Protein AF-A0A661AT02-F1 (afdb_monomer_lite)

pLDDT: mean 70.24, std 22.15, range [17.55, 97.19]

Radius of gyration: 17.93 Å; chains: 1; bounding box: 52×30×52 Å

Structure (mmCIF, N/CA/C/O backbone):
data_AF-A0A661AT02-F1
#
_entry.id   AF-A0A661AT02-F1
#
loop_
_atom_site.group_PDB
_atom_site.id
_atom_site.type_symbol
_atom_site.label_atom_id
_atom_site.label_alt_id
_atom_site.label_comp_id
_atom_site.label_asym_id
_atom_site.label_entity_id
_atom_site.label_seq_id
_atom_site.pdbx_PDB_ins_code
_atom_site.Cartn_x
_atom_site.Cartn_y
_atom_site.Cartn_z
_atom_site.occupancy
_atom_site.B_iso_or_equiv
_atom_site.auth_seq_id
_atom_site.auth_comp_id
_atom_site.auth_asym_id
_atom_site.auth_atom_id
_atom_site.pdbx_PDB_model_num
ATOM 1 N N . MET A 1 1 ? -32.309 -5.690 -1.807 1.00 21.38 1 MET A N 1
ATOM 2 C CA . MET A 1 1 ? -32.141 -5.003 -0.510 1.00 21.38 1 MET A CA 1
ATOM 3 C C . MET A 1 1 ? -30.746 -4.394 -0.491 1.00 21.38 1 MET A C 1
ATOM 5 O O . MET A 1 1 ? -29.784 -5.104 -0.239 1.00 21.38 1 MET A O 1
ATOM 9 N N . ILE A 1 2 ? -30.620 -3.130 -0.896 1.00 19.56 2 ILE A N 1
ATOM 10 C CA . ILE A 1 2 ? -29.338 -2.414 -0.902 1.00 19.56 2 ILE A CA 1
ATOM 11 C C . ILE A 1 2 ? -29.305 -1.610 0.386 1.00 19.56 2 ILE A C 1
ATOM 13 O O . ILE A 1 2 ? -30.092 -0.689 0.576 1.00 19.56 2 ILE A O 1
ATOM 17 N N . VAL A 1 3 ? -28.441 -2.024 1.298 1.00 19.09 3 VAL A N 1
ATOM 18 C CA . VAL A 1 3 ? -28.245 -1.340 2.565 1.00 19.09 3 VAL A CA 1
ATOM 19 C C . VAL A 1 3 ? -27.077 -0.377 2.370 1.00 19.09 3 VAL A C 1
ATOM 21 O O . VAL A 1 3 ? -25.917 -0.772 2.447 1.00 19.09 3 VAL A O 1
ATOM 24 N N . VAL A 1 4 ? -27.395 0.881 2.057 1.00 17.55 4 VAL A N 1
ATOM 25 C CA . VAL A 1 4 ? -26.448 2.000 2.114 1.00 17.55 4 VAL A CA 1
ATOM 26 C C . VAL A 1 4 ? -26.435 2.502 3.553 1.00 17.55 4 VAL A C 1
ATOM 28 O O . VAL A 1 4 ? -27.444 3.013 4.030 1.00 17.55 4 VAL A O 1
ATOM 31 N N . TRP A 1 5 ? -25.306 2.372 4.248 1.00 23.00 5 TRP A N 1
ATOM 32 C CA . TRP A 1 5 ? -25.050 3.152 5.459 1.00 23.00 5 TRP A CA 1
ATOM 33 C C . TRP A 1 5 ? -24.025 4.223 5.114 1.00 23.00 5 TRP A C 1
ATOM 35 O O . TRP A 1 5 ? -22.843 3.940 4.935 1.00 23.00 5 TRP A O 1
ATOM 45 N N . LEU A 1 6 ? -24.514 5.452 4.980 1.00 19.39 6 LEU A N 1
ATOM 46 C CA . LEU A 1 6 ? -23.703 6.652 4.889 1.00 19.39 6 LEU A CA 1
ATOM 47 C C . LEU A 1 6 ? -23.499 7.150 6.326 1.00 19.39 6 LEU A C 1
ATOM 49 O O . LEU A 1 6 ? -24.392 7.772 6.894 1.00 19.39 6 LEU A O 1
ATOM 53 N N . LEU A 1 7 ? -22.356 6.834 6.936 1.00 26.41 7 LEU A N 1
ATOM 54 C CA . LEU A 1 7 ? -21.936 7.482 8.176 1.00 26.41 7 LEU A CA 1
ATOM 55 C C . LEU A 1 7 ? -20.906 8.555 7.814 1.00 26.41 7 LEU A C 1
ATOM 57 O O . LEU A 1 7 ? -19.729 8.265 7.585 1.00 26.41 7 LEU A O 1
ATOM 61 N N . ILE A 1 8 ? -21.391 9.791 7.697 1.00 23.17 8 ILE A N 1
ATOM 62 C CA . ILE A 1 8 ? -20.557 10.989 7.626 1.00 23.17 8 ILE A CA 1
ATOM 63 C C . ILE A 1 8 ? -20.388 11.480 9.060 1.00 23.17 8 ILE A C 1
ATOM 65 O O . ILE A 1 8 ? -21.247 12.177 9.592 1.00 23.17 8 ILE A O 1
ATOM 69 N N . THR A 1 9 ? -19.275 11.119 9.688 1.00 25.72 9 THR A N 1
ATOM 70 C CA . THR A 1 9 ? -18.776 11.820 10.872 1.00 25.72 9 THR A CA 1
ATOM 71 C C . THR A 1 9 ? -17.545 12.597 10.445 1.00 25.72 9 THR A C 1
ATOM 73 O O . THR A 1 9 ? -16.453 12.053 10.319 1.00 25.72 9 THR A O 1
ATOM 76 N N . SER A 1 10 ? -17.749 13.878 10.165 1.00 26.95 10 SER A N 1
ATOM 77 C CA . SER A 1 10 ? -16.673 14.851 10.035 1.00 26.95 10 SER A CA 1
ATOM 78 C C . SER A 1 10 ? -16.387 15.413 11.428 1.00 26.95 10 SER A C 1
ATOM 80 O O . SER A 1 10 ? -16.982 16.410 11.831 1.00 26.95 10 SER A O 1
ATOM 82 N N . SER A 1 11 ? -15.473 14.789 12.164 1.00 32.38 11 SER A N 1
ATOM 83 C CA . SER A 1 11 ? -14.581 15.543 13.043 1.00 32.38 11 SER A CA 1
ATOM 84 C C . SER A 1 11 ? -13.174 15.243 12.553 1.00 32.38 11 SER A C 1
ATOM 86 O O . SER A 1 11 ? -12.843 14.089 12.289 1.00 32.38 11 SER A O 1
ATOM 88 N N . MET A 1 12 ? -12.356 16.268 12.337 1.00 39.56 12 MET A N 1
ATOM 89 C CA . MET A 1 12 ? -11.053 16.103 11.692 1.00 39.56 12 MET A CA 1
ATOM 90 C C . MET A 1 12 ? -10.037 15.300 12.534 1.00 39.56 12 MET A C 1
ATOM 92 O O . MET A 1 12 ? -8.891 15.188 12.109 1.00 39.56 12 MET A O 1
ATOM 96 N N . ASP A 1 13 ? -10.439 14.739 13.681 1.00 45.81 13 ASP A N 1
ATOM 97 C CA . ASP A 1 13 ? -9.559 14.238 14.746 1.00 45.81 13 ASP A CA 1
ATOM 98 C C . ASP A 1 13 ? -9.874 12.781 15.165 1.00 45.81 13 ASP A C 1
ATOM 100 O O . ASP A 1 13 ? -9.543 12.350 16.274 1.00 45.81 13 ASP A O 1
ATOM 104 N N . THR A 1 14 ? -10.540 12.005 14.298 1.00 48.50 14 THR A N 1
ATOM 105 C CA . THR A 1 14 ? -10.861 10.587 14.548 1.00 48.50 14 THR A CA 1
ATOM 106 C C . THR A 1 14 ? -10.410 9.676 13.407 1.00 48.50 14 THR A C 1
ATOM 108 O O . THR A 1 14 ? -10.879 9.792 12.277 1.00 48.50 14 THR A O 1
ATOM 111 N N . LEU A 1 15 ? -9.549 8.701 13.723 1.00 46.44 15 LEU A N 1
ATOM 112 C CA . LEU A 1 15 ? -9.209 7.616 12.801 1.00 46.44 15 LEU A CA 1
ATOM 113 C C . LEU A 1 15 ? -10.374 6.640 12.718 1.00 46.44 15 LEU A C 1
ATOM 115 O O . LEU A 1 15 ? -10.768 6.109 13.750 1.00 46.44 15 LEU A O 1
ATOM 119 N N . ASN A 1 16 ? -10.832 6.320 11.508 1.00 53.28 16 ASN A N 1
ATOM 120 C CA . ASN A 1 16 ? -11.871 5.316 11.287 1.00 53.28 16 ASN A CA 1
ATOM 121 C C . ASN A 1 16 ? -11.280 4.053 10.646 1.00 53.28 16 ASN A C 1
ATOM 123 O O . ASN A 1 16 ? -10.729 4.111 9.543 1.00 53.28 16 ASN A O 1
ATOM 127 N N . ILE A 1 17 ? -11.434 2.906 11.312 1.00 55.81 17 ILE A N 1
ATOM 128 C CA . ILE A 1 17 ? -11.087 1.588 10.768 1.00 55.81 17 ILE A CA 1
ATOM 129 C C . ILE A 1 17 ? -12.372 0.816 10.510 1.00 55.81 17 ILE A C 1
ATOM 131 O O . ILE A 1 17 ? -13.070 0.460 11.456 1.00 55.81 17 ILE A O 1
ATOM 135 N N . THR A 1 18 ? -12.664 0.522 9.245 1.00 52.78 18 THR A N 1
ATOM 136 C CA . THR A 1 18 ? -13.757 -0.376 8.868 1.00 52.78 18 THR A CA 1
ATOM 137 C C . THR A 1 18 ? -13.200 -1.747 8.528 1.00 52.78 18 THR A C 1
ATOM 139 O O . THR A 1 18 ? -12.391 -1.881 7.612 1.00 52.78 18 THR A O 1
ATOM 142 N N . VAL A 1 19 ? -13.635 -2.773 9.250 1.00 50.88 19 VAL A N 1
ATOM 143 C CA . VAL A 1 19 ? -13.287 -4.171 8.975 1.00 50.88 19 VAL A CA 1
ATOM 144 C C . VAL A 1 19 ? -14.566 -4.898 8.605 1.00 50.88 19 VAL A C 1
ATOM 146 O O . VAL A 1 19 ? -15.482 -4.931 9.418 1.00 50.88 19 VAL A O 1
ATOM 149 N N . CYS A 1 20 ? -14.615 -5.495 7.416 1.00 44.09 20 CYS A N 1
ATOM 150 C CA . CYS A 1 20 ? -15.710 -6.358 6.978 1.00 44.09 20 CYS A CA 1
ATOM 151 C C . CYS A 1 20 ? -15.196 -7.797 6.871 1.00 44.09 20 CYS A C 1
ATOM 153 O O . CYS A 1 20 ? -14.582 -8.137 5.869 1.00 44.09 20 CYS A O 1
ATOM 155 N N . GLY A 1 21 ? -15.377 -8.643 7.887 1.00 44.78 21 GLY A N 1
ATOM 156 C CA . GLY A 1 21 ? -14.960 -10.057 7.840 1.00 44.78 21 GLY A CA 1
ATOM 157 C C . GLY A 1 21 ? -14.281 -10.531 9.121 1.00 44.78 21 GLY A C 1
ATOM 158 O O . GLY A 1 21 ? -14.688 -10.106 10.196 1.00 44.78 21 GLY A O 1
ATOM 159 N N . PHE A 1 22 ? -13.302 -11.442 9.023 1.00 38.31 22 PHE A N 1
ATOM 160 C CA . PHE A 1 22 ? -12.574 -11.984 10.179 1.00 38.31 22 PHE A CA 1
ATOM 161 C C . PHE A 1 22 ? -11.154 -11.431 10.272 1.00 38.31 22 PHE A C 1
ATOM 163 O O . PHE A 1 22 ? -10.325 -11.667 9.385 1.00 38.31 22 PHE A O 1
ATOM 170 N N . ALA A 1 23 ? -10.870 -10.738 11.373 1.00 46.47 23 ALA A N 1
ATOM 171 C CA . ALA A 1 23 ? -9.575 -10.125 11.618 1.00 46.47 23 ALA A CA 1
ATOM 172 C C . ALA A 1 23 ? -9.285 -10.067 13.125 1.00 46.47 23 ALA A C 1
ATOM 174 O O . ALA A 1 23 ? -10.129 -9.626 13.902 1.00 46.47 23 ALA A O 1
ATOM 175 N N . ARG A 1 24 ? -8.090 -10.489 13.552 1.00 45.34 24 ARG A N 1
ATOM 176 C CA . ARG A 1 24 ? -7.564 -10.098 14.868 1.00 45.34 24 ARG A CA 1
ATOM 177 C C . ARG A 1 24 ? -7.058 -8.679 14.709 1.00 45.34 24 ARG A C 1
ATOM 179 O O . ARG A 1 24 ? -6.115 -8.514 13.963 1.00 45.34 24 ARG A O 1
ATOM 186 N N . LEU A 1 25 ? -7.690 -7.692 15.326 1.00 51.66 25 LEU A N 1
ATOM 187 C CA . LEU A 1 25 ? -7.221 -6.312 15.296 1.00 51.66 25 LEU A CA 1
ATOM 188 C C . LEU A 1 25 ? -6.384 -6.072 16.551 1.00 51.66 25 LEU A C 1
ATOM 190 O O . LEU A 1 25 ? -6.794 -6.478 17.635 1.00 51.66 25 LEU A O 1
ATOM 194 N N . GLU A 1 26 ? -5.223 -5.449 16.386 1.00 47.25 26 GLU A N 1
ATOM 195 C CA . GLU A 1 26 ? -4.370 -4.985 17.480 1.00 47.25 26 GLU A CA 1
ATOM 196 C C . GLU A 1 26 ? -4.112 -3.502 17.272 1.00 47.25 26 GLU A C 1
ATOM 198 O O . GLU A 1 26 ? -3.281 -3.155 16.441 1.00 47.25 26 GLU A O 1
ATOM 203 N N . ILE A 1 27 ? -4.848 -2.650 17.984 1.00 52.38 27 ILE A N 1
ATOM 204 C CA . ILE A 1 27 ? -4.659 -1.193 17.968 1.00 52.38 27 ILE A CA 1
ATOM 205 C C . ILE A 1 27 ? -3.842 -0.820 19.192 1.00 52.38 27 ILE A C 1
ATOM 207 O O . ILE A 1 27 ? -4.200 -1.238 20.289 1.00 52.38 27 ILE A O 1
ATOM 211 N N . VAL A 1 28 ? -2.802 -0.007 19.009 1.00 45.22 28 VAL A N 1
ATOM 212 C CA . VAL A 1 28 ? -2.005 0.562 20.102 1.00 45.22 28 VAL A CA 1
ATOM 213 C C . VAL A 1 28 ? -2.223 2.079 20.134 1.00 45.22 28 VAL A C 1
ATOM 215 O O . VAL A 1 28 ? -1.797 2.771 19.214 1.00 45.22 28 VAL A O 1
ATOM 218 N N . GLY A 1 29 ? -2.914 2.586 21.160 1.00 46.47 29 GLY A N 1
ATOM 219 C CA . GLY A 1 29 ? -3.142 4.022 21.418 1.00 46.47 29 GLY A CA 1
ATOM 220 C C . GLY A 1 29 ? -2.512 4.490 22.736 1.00 46.47 29 GLY A C 1
ATOM 221 O O . GLY A 1 29 ? -1.938 3.664 23.430 1.00 46.47 29 GLY A O 1
ATOM 222 N N . ARG A 1 30 ? -2.625 5.774 23.116 1.00 40.50 30 ARG A N 1
ATOM 223 C CA . ARG A 1 30 ? -2.264 6.275 24.466 1.00 40.50 30 ARG A CA 1
ATOM 224 C C . ARG A 1 30 ? -3.449 6.181 25.442 1.00 40.50 30 ARG A C 1
ATOM 226 O O . ARG A 1 30 ? -4.604 6.186 25.015 1.00 40.50 30 ARG A O 1
ATOM 233 N N . LYS A 1 31 ? -3.174 6.093 26.749 1.00 37.41 31 LYS A N 1
ATOM 234 C CA . LYS A 1 31 ? -4.197 6.108 27.817 1.00 37.41 31 LYS A CA 1
ATOM 235 C C . LYS A 1 31 ? -4.972 7.437 27.815 1.00 37.41 31 LYS A C 1
ATOM 237 O O . LYS A 1 31 ? -4.358 8.494 27.757 1.00 37.41 31 LYS A O 1
ATOM 242 N N . GLY A 1 32 ? -6.306 7.370 27.883 1.00 36.72 32 GLY A N 1
ATOM 243 C CA . GLY A 1 32 ? -7.215 8.534 27.831 1.00 36.72 32 GLY A CA 1
ATOM 244 C C . GLY A 1 32 ? -8.061 8.629 26.555 1.00 36.72 32 GLY A C 1
ATOM 245 O O . GLY A 1 32 ? -9.072 9.323 26.540 1.00 36.72 32 GLY A O 1
ATOM 246 N N . ASN A 1 33 ? -7.710 7.869 25.517 1.00 46.28 33 ASN A N 1
ATOM 247 C CA . ASN A 1 33 ? -8.473 7.809 24.275 1.00 46.28 33 ASN A CA 1
ATOM 248 C C . ASN A 1 33 ? -9.662 6.842 24.407 1.00 46.28 33 ASN A C 1
ATOM 250 O O . ASN A 1 33 ? -9.467 5.633 24.538 1.00 46.28 33 ASN A O 1
ATOM 254 N N . GLU A 1 34 ? -10.898 7.347 24.346 1.00 50.00 34 GLU A N 1
ATOM 255 C CA . GLU A 1 34 ? -12.080 6.492 24.192 1.00 50.00 34 GLU A CA 1
ATOM 256 C C . GLU A 1 34 ? -12.077 5.866 22.795 1.00 50.00 34 GLU A C 1
ATOM 258 O O . GLU A 1 34 ? -12.297 6.548 21.795 1.00 50.00 34 GLU A O 1
ATOM 263 N N . VAL A 1 35 ? -11.846 4.555 22.717 1.00 51.81 35 VAL A N 1
ATOM 264 C CA . VAL A 1 35 ? -12.065 3.809 21.476 1.00 51.81 35 VAL A CA 1
ATOM 265 C C . VAL A 1 35 ? -13.526 3.402 21.399 1.00 51.81 35 VAL A C 1
ATOM 267 O O . VAL A 1 35 ? -14.005 2.614 22.214 1.00 51.81 35 VAL A O 1
ATOM 270 N N . LYS A 1 36 ? -14.235 3.937 20.404 1.00 55.50 36 LYS A N 1
ATOM 271 C CA . LYS A 1 36 ? -15.636 3.592 20.149 1.00 55.50 36 LYS A CA 1
ATOM 272 C C . LYS A 1 36 ? -15.705 2.498 19.091 1.00 55.50 36 LYS A C 1
ATOM 274 O O . LYS A 1 36 ? -15.158 2.647 18.001 1.00 55.50 36 LYS A O 1
ATOM 279 N N . VAL A 1 37 ? -16.370 1.395 19.436 1.00 54.47 37 VAL A N 1
ATOM 280 C CA . VAL A 1 37 ? -16.694 0.295 18.519 1.00 54.47 37 VAL A CA 1
ATOM 281 C C . VAL A 1 37 ? -18.198 0.326 18.293 1.00 54.47 37 VAL A C 1
ATOM 283 O O . VAL A 1 37 ? -18.970 -0.020 19.182 1.00 54.47 37 VAL A O 1
ATOM 286 N N . GLU A 1 38 ? -18.627 0.785 17.122 1.00 53.56 38 GLU A N 1
ATOM 287 C CA . GLU A 1 38 ? -20.043 1.111 16.907 1.00 53.56 38 GLU A CA 1
ATOM 288 C C . GLU A 1 38 ? -20.911 -0.110 16.574 1.00 53.56 38 GLU A C 1
ATOM 290 O O . GLU A 1 38 ? -22.112 -0.100 16.850 1.00 53.56 38 GLU A O 1
ATOM 295 N N . ARG A 1 39 ? -20.341 -1.173 15.981 1.00 49.59 39 ARG A N 1
ATOM 296 C CA . ARG A 1 39 ? -21.092 -2.382 15.595 1.00 49.59 39 ARG A CA 1
ATOM 297 C C . ARG A 1 39 ? -20.261 -3.664 15.638 1.00 49.59 39 ARG A C 1
ATOM 299 O O . ARG A 1 39 ? -19.112 -3.694 15.219 1.00 49.59 39 ARG A O 1
ATOM 306 N N . GLY A 1 40 ? -20.925 -4.725 16.110 1.00 51.31 40 GLY A N 1
ATOM 307 C CA . GLY A 1 40 ? -20.603 -6.135 15.904 1.00 51.31 40 GLY A CA 1
ATOM 308 C C . GLY A 1 40 ? -19.161 -6.561 16.157 1.00 51.31 40 GLY A C 1
ATOM 309 O O . GLY A 1 40 ? -18.448 -6.754 15.183 1.00 51.31 40 GLY A O 1
ATOM 310 N N . THR A 1 41 ? -18.763 -6.825 17.413 1.00 51.34 41 THR A N 1
ATOM 311 C CA . THR A 1 41 ? -18.015 -8.046 17.803 1.00 51.34 41 THR A CA 1
ATOM 312 C C . THR A 1 41 ? -17.758 -8.208 19.304 1.00 51.34 41 THR A C 1
ATOM 314 O O . THR A 1 41 ? -17.845 -7.249 20.061 1.00 51.34 41 THR A O 1
ATOM 317 N N . ASN A 1 42 ? -17.379 -9.432 19.705 1.00 49.06 42 ASN A N 1
ATOM 318 C CA . ASN A 1 42 ? -16.744 -9.750 20.986 1.00 49.06 42 ASN A CA 1
ATOM 319 C C . ASN A 1 42 ? -15.286 -9.256 20.977 1.00 49.06 42 ASN A C 1
ATOM 321 O O . ASN A 1 42 ? -14.422 -9.892 20.370 1.00 49.06 42 ASN A O 1
ATOM 325 N N . TYR A 1 43 ? -15.003 -8.146 21.651 1.00 52.50 43 TYR A N 1
ATOM 326 C CA . TYR A 1 43 ? -13.642 -7.649 21.856 1.00 52.50 43 TYR A CA 1
ATOM 327 C C . TYR A 1 43 ? -13.213 -7.844 23.313 1.00 52.50 43 TYR A C 1
ATOM 329 O O . TYR A 1 43 ? -14.023 -7.725 24.229 1.00 52.50 43 TYR A O 1
ATOM 337 N N . SER A 1 44 ? -11.925 -8.113 23.533 1.00 44.88 44 SER A N 1
ATOM 338 C CA . SER A 1 44 ? -11.289 -7.909 24.834 1.00 44.88 44 SER A CA 1
ATOM 339 C C . SER A 1 44 ? -10.456 -6.639 24.749 1.00 44.88 44 SER A C 1
ATOM 341 O O . SER A 1 44 ? -9.484 -6.565 24.001 1.00 44.88 44 SER A O 1
ATOM 343 N N . MET A 1 45 ? -10.861 -5.607 25.478 1.00 48.66 45 MET A N 1
ATOM 344 C CA . MET A 1 45 ? -10.051 -4.404 25.621 1.00 48.66 45 MET A CA 1
ATOM 345 C C . MET A 1 45 ? -9.115 -4.610 26.807 1.00 48.66 45 MET A C 1
ATOM 347 O O . MET A 1 45 ? -9.575 -4.892 27.912 1.00 48.66 45 MET A O 1
ATOM 351 N N . THR A 1 46 ? -7.811 -4.469 26.590 1.00 42.38 46 THR A N 1
ATOM 352 C CA . THR A 1 46 ? -6.831 -4.493 27.677 1.00 42.38 46 THR A CA 1
ATOM 353 C C . THR A 1 46 ? -6.127 -3.148 27.701 1.00 42.38 46 THR A C 1
ATOM 355 O O . THR A 1 46 ? -5.583 -2.688 26.700 1.00 42.38 46 THR A O 1
ATOM 358 N N . GLN A 1 47 ? -6.184 -2.480 28.846 1.00 41.44 47 GLN A N 1
ATOM 359 C CA . GLN A 1 47 ? -5.523 -1.198 29.052 1.00 41.44 47 GLN A CA 1
ATOM 360 C C . GLN A 1 47 ? -4.233 -1.432 29.841 1.00 41.44 47 GLN A C 1
ATOM 362 O O . GLN A 1 47 ? -4.223 -2.187 30.810 1.00 41.44 47 GLN A O 1
ATOM 367 N N . SER A 1 48 ? -3.147 -0.799 29.406 1.00 39.59 48 SER A N 1
ATOM 368 C CA . SER A 1 48 ? -1.880 -0.681 30.132 1.00 39.59 48 SER A CA 1
ATOM 369 C C . SER A 1 48 ? -1.670 0.788 30.516 1.00 39.59 48 SER A C 1
ATOM 371 O O . SER A 1 48 ? -2.315 1.670 29.948 1.00 39.59 48 SER A O 1
ATOM 373 N N . GLU A 1 49 ? -0.793 1.058 31.486 1.00 38.44 49 GLU A N 1
ATOM 374 C CA . GLU A 1 49 ? -0.616 2.368 32.131 1.00 38.44 49 GLU A CA 1
ATOM 375 C C . GLU A 1 49 ? -0.390 3.543 31.173 1.00 38.44 49 GLU A C 1
ATOM 377 O O . GLU A 1 49 ? -0.803 4.643 31.521 1.00 38.44 49 GLU A O 1
ATOM 382 N N . ASP A 1 50 ? 0.127 3.301 29.963 1.00 34.78 50 ASP A N 1
ATOM 383 C CA . ASP A 1 50 ? 0.343 4.328 28.933 1.00 34.78 50 ASP A CA 1
ATOM 384 C C . ASP A 1 50 ? -0.198 3.951 27.547 1.00 34.78 50 ASP A C 1
ATOM 386 O O . ASP A 1 50 ? -0.162 4.774 26.628 1.00 34.78 50 ASP A O 1
ATOM 390 N N . MET A 1 51 ? -0.700 2.721 27.375 1.00 39.12 51 MET A N 1
ATOM 391 C CA . MET A 1 51 ? -1.101 2.187 26.074 1.00 39.12 51 MET A CA 1
ATOM 392 C C . MET A 1 51 ? -2.481 1.527 26.094 1.00 39.12 51 MET A C 1
ATOM 394 O O . MET A 1 51 ? -2.779 0.681 26.937 1.00 39.12 51 MET A O 1
ATOM 398 N N . LEU A 1 52 ? -3.315 1.876 25.117 1.00 42.03 52 LEU A N 1
ATOM 399 C CA . LEU A 1 52 ? -4.575 1.195 24.851 1.00 42.03 52 LEU A CA 1
ATOM 400 C C . LEU A 1 52 ? -4.328 0.070 23.850 1.00 42.03 52 LEU A C 1
ATOM 402 O O . LEU A 1 52 ? -3.932 0.355 22.724 1.00 42.03 52 LEU A O 1
ATOM 406 N N . PHE A 1 53 ? -4.582 -1.177 24.256 1.00 45.97 53 PHE A N 1
ATOM 407 C CA . PHE A 1 53 ? -4.581 -2.335 23.370 1.00 45.97 53 PHE A CA 1
ATOM 408 C C . PHE A 1 53 ? -6.020 -2.740 23.070 1.00 45.97 53 PHE A C 1
ATOM 410 O O . PHE A 1 53 ? -6.727 -3.277 23.929 1.00 45.97 53 PHE A O 1
ATOM 417 N N . LEU A 1 54 ? -6.460 -2.527 21.833 1.00 49.75 54 LEU A N 1
ATOM 418 C CA . LEU A 1 54 ? -7.660 -3.205 21.358 1.00 49.75 54 LEU A CA 1
ATOM 419 C C . LEU A 1 54 ? -7.209 -4.504 20.708 1.00 49.75 54 LEU A C 1
ATOM 421 O O . LEU A 1 54 ? -6.759 -4.471 19.569 1.00 49.75 54 LEU A O 1
ATOM 425 N N . ILE A 1 55 ? -7.282 -5.610 21.458 1.00 49.41 55 ILE A N 1
ATOM 426 C CA . ILE A 1 55 ? -7.020 -6.969 20.969 1.00 49.41 55 ILE A CA 1
ATOM 427 C C . ILE A 1 55 ? -8.369 -7.667 20.864 1.00 49.41 55 ILE A C 1
ATOM 429 O O . ILE A 1 55 ? -8.889 -8.228 21.826 1.00 49.41 55 ILE A O 1
ATOM 433 N N . GLY A 1 56 ? -8.978 -7.589 19.690 1.00 48.44 56 GLY A N 1
ATOM 434 C CA . GLY A 1 56 ? -10.306 -8.142 19.454 1.00 48.44 56 GLY A CA 1
ATOM 435 C C . GLY A 1 56 ? -10.320 -9.020 18.221 1.00 48.44 56 GLY A C 1
ATOM 436 O O . GLY A 1 56 ? -9.650 -8.725 17.231 1.00 48.44 56 GLY A O 1
ATOM 437 N N . MET A 1 57 ? -11.111 -10.090 18.258 1.00 48.88 57 MET A N 1
ATOM 438 C CA . MET A 1 57 ? -11.570 -10.685 17.011 1.00 48.88 57 MET A CA 1
ATOM 439 C C . MET A 1 57 ? -12.713 -9.827 16.503 1.00 48.88 57 MET A C 1
ATOM 441 O O . MET A 1 57 ? -13.709 -9.672 17.200 1.00 48.88 57 MET A O 1
ATOM 445 N N . VAL A 1 58 ? -12.564 -9.291 15.299 1.00 52.34 58 VAL A N 1
ATOM 446 C CA . VAL A 1 58 ? -13.633 -8.603 14.590 1.00 52.34 58 VAL A CA 1
ATOM 447 C C . VAL A 1 58 ? -14.317 -9.591 13.645 1.00 52.34 58 VAL A C 1
ATOM 449 O O . VAL A 1 58 ? -13.640 -10.354 12.956 1.00 52.34 58 VAL A O 1
ATOM 452 N N . LYS A 1 59 ? -15.653 -9.621 13.662 1.00 47.50 59 LYS A N 1
ATOM 453 C CA . LYS A 1 59 ? -16.536 -10.510 12.895 1.00 47.50 59 LYS A CA 1
ATOM 454 C C . LYS A 1 59 ? -17.748 -9.702 12.450 1.00 47.50 59 LYS A C 1
ATOM 456 O O . LYS A 1 59 ? -18.613 -9.380 13.259 1.00 47.50 59 LYS A O 1
ATOM 461 N N . GLY A 1 60 ? -17.829 -9.444 11.152 1.00 49.94 60 GLY A N 1
ATOM 462 C CA . GLY A 1 60 ? -18.856 -8.582 10.564 1.00 49.94 60 GLY A CA 1
ATOM 463 C C . GLY A 1 60 ? -18.277 -7.222 10.198 1.00 49.94 60 GLY A C 1
ATOM 464 O O . GLY A 1 60 ? -17.078 -7.141 9.953 1.00 49.94 60 GLY A O 1
ATOM 465 N N . ASN A 1 61 ? -19.131 -6.199 10.138 1.00 51.03 61 ASN A N 1
ATOM 466 C CA . ASN A 1 61 ? -18.740 -4.820 9.849 1.00 51.03 61 ASN A CA 1
ATOM 467 C C . ASN A 1 61 ? -18.508 -4.088 11.173 1.00 51.03 61 ASN A C 1
ATOM 469 O O . ASN A 1 61 ? -19.483 -3.751 11.849 1.00 51.03 61 ASN A O 1
ATOM 473 N N . ALA A 1 62 ? -17.251 -3.844 11.532 1.00 51.91 62 ALA A N 1
ATOM 474 C CA . ALA A 1 62 ? -16.916 -2.994 12.670 1.00 51.91 62 ALA A CA 1
ATOM 475 C C . ALA A 1 62 ? -16.329 -1.678 12.184 1.00 51.91 62 ALA A C 1
ATOM 477 O O . ALA A 1 62 ? -15.497 -1.681 11.280 1.00 51.91 62 ALA A O 1
ATOM 478 N N . VAL A 1 63 ? -16.748 -0.587 12.820 1.00 58.34 63 VAL A N 1
ATOM 479 C CA . VAL A 1 63 ? -16.102 0.720 12.720 1.00 58.34 63 VAL A CA 1
ATOM 480 C C . VAL A 1 63 ? -15.433 0.971 14.060 1.00 58.34 63 VAL A C 1
ATOM 482 O O . VAL A 1 63 ? -16.098 0.920 15.098 1.00 58.34 63 VAL A O 1
ATOM 485 N N . VAL A 1 64 ? -14.118 1.170 14.031 1.00 57.78 64 VAL A N 1
ATOM 486 C CA . VAL A 1 64 ? -13.332 1.528 15.208 1.00 57.78 64 VAL A CA 1
ATOM 487 C C . VAL A 1 64 ? -12.837 2.953 15.049 1.00 57.78 64 VAL A C 1
ATOM 489 O O . VAL A 1 64 ? -12.093 3.233 14.106 1.00 57.78 64 VAL A O 1
ATOM 492 N N . SER A 1 65 ? -13.242 3.814 15.981 1.00 58.50 65 SER A N 1
ATOM 493 C CA . SER A 1 65 ? -12.864 5.225 16.005 1.00 58.50 65 SER A CA 1
ATOM 494 C C . SER A 1 65 ? -11.842 5.486 17.107 1.00 58.50 65 SER A C 1
ATOM 496 O O . SER A 1 65 ? -12.111 5.186 18.272 1.00 58.50 65 SER A O 1
ATOM 498 N N . ILE A 1 66 ? -10.667 6.018 16.751 1.00 56.78 66 ILE A N 1
ATOM 499 C CA . ILE A 1 66 ? -9.568 6.285 17.697 1.00 56.78 66 ILE A CA 1
ATOM 500 C C . ILE A 1 66 ? -9.227 7.787 17.674 1.00 56.78 66 ILE A C 1
ATOM 502 O O . ILE A 1 66 ? -8.895 8.300 16.602 1.00 56.78 66 ILE A O 1
ATOM 506 N N . PRO A 1 67 ? -9.284 8.488 18.824 1.00 53.22 67 PRO A N 1
ATOM 507 C CA . PRO A 1 67 ? -8.823 9.870 18.961 1.00 53.22 67 PRO A CA 1
ATOM 508 C C . PRO A 1 67 ? -7.335 10.030 18.610 1.00 53.22 67 PRO A C 1
ATOM 510 O O . PRO A 1 67 ? -6.493 9.215 19.006 1.00 53.22 67 PRO A O 1
ATOM 513 N N . GLU A 1 68 ? -7.013 11.076 17.851 1.00 54.78 68 GLU A N 1
ATOM 514 C CA . GLU A 1 68 ? -5.681 11.323 17.292 1.00 54.78 68 GLU A CA 1
ATOM 515 C C . GLU A 1 68 ? -4.617 11.734 18.323 1.00 54.78 68 GLU A C 1
ATOM 517 O O . GLU A 1 68 ? -4.301 12.910 18.463 1.00 54.78 68 GLU A O 1
ATOM 522 N N . GLU A 1 69 ? -3.950 10.766 18.961 1.00 53.47 69 GLU A N 1
ATOM 523 C CA . GLU A 1 69 ? -2.692 11.050 19.682 1.00 53.47 69 GLU A CA 1
ATOM 524 C C . GLU A 1 69 ? -1.562 10.024 19.479 1.00 53.47 69 GLU A C 1
ATOM 526 O O . GLU A 1 69 ? -0.438 10.252 19.930 1.00 53.47 69 GLU A O 1
ATOM 531 N N . ALA A 1 70 ? -1.790 8.917 18.759 1.00 51.44 70 ALA A N 1
ATOM 532 C CA . ALA A 1 70 ? -0.784 7.864 18.584 1.00 51.44 70 ALA A CA 1
ATOM 533 C C . ALA A 1 70 ? -0.756 7.282 17.156 1.00 51.44 70 ALA A C 1
ATOM 535 O O . ALA A 1 70 ? -1.801 7.212 16.507 1.00 51.44 70 ALA A O 1
ATOM 536 N N . PRO A 1 71 ? 0.420 6.849 16.654 1.00 52.69 71 PRO A N 1
ATOM 537 C CA . PRO A 1 71 ? 0.516 6.103 15.403 1.00 52.69 71 PRO A CA 1
ATOM 538 C C . PRO A 1 71 ? -0.221 4.772 15.522 1.00 52.69 71 PRO A C 1
ATOM 540 O O . PRO A 1 71 ? -0.059 4.051 16.509 1.00 52.69 71 PRO A O 1
ATOM 543 N N . VAL A 1 72 ? -0.989 4.415 14.495 1.00 58.81 72 VAL A N 1
ATOM 544 C CA . VAL A 1 72 ? -1.809 3.207 14.548 1.00 58.81 72 VAL A CA 1
ATOM 545 C C . VAL A 1 72 ? -1.070 2.040 13.931 1.00 58.81 72 VAL A C 1
ATOM 547 O O . VAL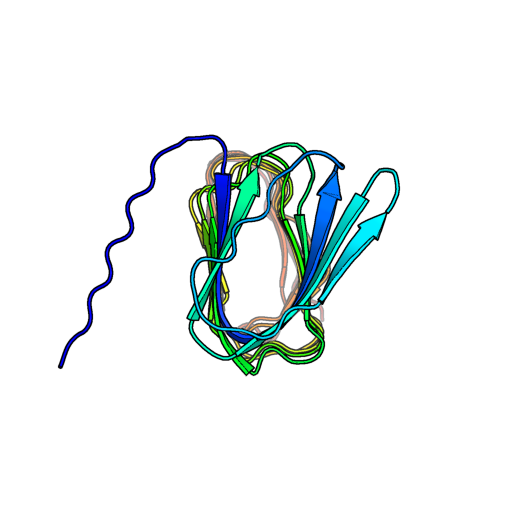 A 1 72 ? -0.719 2.032 12.751 1.00 58.81 72 VAL A O 1
ATOM 550 N N . LYS A 1 73 ? -0.836 1.031 14.763 1.00 60.12 73 LYS A N 1
ATOM 551 C CA . LYS A 1 73 ? -0.377 -0.280 14.325 1.00 60.12 73 LYS A CA 1
ATOM 552 C C . LYS A 1 73 ? -1.591 -1.171 14.153 1.00 60.12 73 LYS A C 1
ATOM 554 O O . LYS A 1 73 ? -2.534 -1.064 14.923 1.00 60.12 73 LYS A O 1
ATOM 559 N N . VAL A 1 74 ? -1.562 -1.996 13.120 1.00 61.78 74 VAL A N 1
ATOM 560 C CA . VAL A 1 74 ? -2.612 -2.938 12.772 1.00 61.78 74 VAL A CA 1
ATOM 561 C C . VAL A 1 74 ? -1.942 -4.250 12.375 1.00 61.78 74 VAL A C 1
ATOM 563 O O . VAL A 1 74 ? -1.188 -4.311 11.401 1.00 61.78 74 VAL A O 1
ATOM 566 N N . PHE A 1 75 ? -2.218 -5.312 13.123 1.00 56.59 75 PHE A N 1
ATOM 567 C CA . PHE A 1 75 ? -1.660 -6.643 12.884 1.00 56.59 75 PHE A CA 1
ATOM 568 C C . PHE A 1 75 ? -2.773 -7.613 12.509 1.00 56.59 75 PHE A C 1
ATOM 570 O O . PHE A 1 75 ? -3.764 -7.643 13.215 1.00 56.59 75 PHE A O 1
ATOM 577 N N . PHE A 1 76 ? -2.607 -8.435 11.466 1.00 61.44 76 PHE A N 1
ATOM 578 C CA . PHE A 1 76 ? -3.544 -9.522 11.136 1.00 61.44 76 PHE A CA 1
ATOM 579 C C . PHE A 1 76 ? -2.799 -10.825 10.794 1.00 61.44 76 PHE A C 1
ATOM 581 O O . PHE A 1 76 ? -1.950 -10.854 9.900 1.00 61.44 76 PHE A O 1
ATOM 588 N N . SER A 1 77 ? -3.160 -11.938 11.447 1.00 46.47 77 SER A N 1
ATOM 589 C CA . SER A 1 77 ? -2.591 -13.270 11.159 1.00 46.47 77 SER A CA 1
ATOM 590 C C . SER A 1 77 ? -3.143 -13.892 9.868 1.00 46.47 77 SER A C 1
ATOM 592 O O . SER A 1 77 ? -2.413 -14.503 9.094 1.00 46.47 77 SER A O 1
ATOM 594 N N . THR A 1 78 ? -4.429 -13.689 9.585 1.00 49.72 78 THR A N 1
ATOM 595 C CA . THR A 1 78 ? -5.077 -14.047 8.315 1.00 49.72 78 THR A CA 1
ATOM 596 C C . THR A 1 78 ? -6.223 -13.081 8.098 1.00 49.72 78 THR A C 1
ATOM 598 O O . THR A 1 78 ? -7.201 -13.123 8.839 1.00 49.72 78 THR A O 1
ATOM 601 N N . ALA A 1 79 ? -6.118 -12.219 7.092 1.00 48.59 79 ALA A N 1
ATOM 602 C CA . ALA A 1 79 ? -7.231 -11.376 6.701 1.00 48.59 79 ALA A CA 1
ATOM 603 C C . ALA A 1 79 ? -8.150 -12.182 5.771 1.00 48.59 79 ALA A C 1
ATOM 605 O O . ALA A 1 79 ? -7.961 -12.177 4.557 1.00 48.59 79 ALA A O 1
ATOM 606 N N . LYS A 1 80 ? -9.147 -12.876 6.340 1.00 53.16 80 LYS A N 1
ATOM 607 C CA . LYS A 1 80 ? -10.395 -13.207 5.621 1.00 53.16 80 LYS A CA 1
ATOM 608 C C . LYS A 1 80 ? -11.361 -12.033 5.790 1.00 53.16 80 LYS A C 1
ATOM 610 O O . LYS A 1 80 ? -12.457 -12.172 6.329 1.00 53.16 80 LYS A O 1
ATOM 615 N N . VAL A 1 81 ? -10.870 -10.851 5.452 1.00 57.72 81 VAL A N 1
ATOM 616 C CA . VAL A 1 81 ? -11.625 -9.605 5.483 1.00 57.72 81 VAL A CA 1
ATOM 617 C C . VAL A 1 81 ? -12.024 -9.360 4.036 1.00 57.72 81 VAL A C 1
ATOM 619 O O . VAL A 1 81 ? -11.165 -9.452 3.175 1.00 57.72 81 VAL A O 1
ATOM 622 N N . ASP A 1 82 ? -13.288 -9.108 3.733 1.00 64.88 82 ASP A N 1
ATOM 623 C CA . ASP A 1 82 ? -13.720 -8.718 2.390 1.00 64.88 82 ASP A CA 1
ATOM 624 C C . ASP A 1 82 ? -13.152 -7.336 2.052 1.00 64.88 82 ASP A C 1
ATOM 626 O O . ASP A 1 82 ? -12.648 -7.087 0.954 1.00 64.88 82 ASP A O 1
ATOM 630 N N . THR A 1 83 ? -13.189 -6.419 3.023 1.00 69.12 83 THR A N 1
ATOM 631 C CA . THR A 1 83 ? -12.596 -5.084 2.910 1.00 69.12 83 THR A CA 1
ATOM 632 C C . THR A 1 83 ? -12.117 -4.567 4.263 1.00 69.12 83 THR A C 1
ATOM 634 O O . THR A 1 83 ? -12.851 -4.603 5.249 1.00 69.12 83 THR A O 1
ATOM 637 N N . LEU A 1 84 ? -10.886 -4.064 4.286 1.00 75.56 84 LEU A N 1
ATOM 638 C CA . LEU A 1 84 ? -10.320 -3.243 5.346 1.00 75.56 84 LEU A CA 1
ATOM 639 C C . LEU A 1 84 ? -10.171 -1.819 4.812 1.00 75.56 84 LEU A C 1
ATOM 641 O O . LEU A 1 84 ? -9.461 -1.611 3.831 1.00 75.56 84 LEU A O 1
ATOM 645 N N . GLU A 1 85 ? -10.795 -0.846 5.462 1.00 78.88 85 GLU A N 1
ATOM 646 C CA . GLU A 1 85 ? -10.611 0.573 5.158 1.00 78.88 85 GLU A CA 1
ATOM 647 C C . GLU A 1 85 ? -10.043 1.303 6.375 1.00 78.88 85 GLU A C 1
ATOM 649 O O . GLU A 1 85 ? -10.578 1.183 7.474 1.00 78.88 85 GLU A O 1
ATOM 654 N N . ILE A 1 86 ? -8.954 2.043 6.177 1.00 76.44 86 ILE A N 1
ATOM 655 C CA . ILE A 1 86 ? -8.317 2.900 7.178 1.00 76.44 86 ILE A CA 1
ATOM 656 C C . ILE A 1 86 ? -8.307 4.313 6.608 1.00 76.44 86 ILE A C 1
ATOM 658 O O . ILE A 1 86 ? -7.769 4.529 5.520 1.00 76.44 86 ILE A O 1
ATOM 662 N N . ARG A 1 87 ? -8.892 5.276 7.319 1.00 78.75 87 ARG A N 1
ATOM 663 C CA . ARG A 1 87 ? -8.973 6.654 6.826 1.00 78.75 87 ARG A CA 1
ATOM 664 C C . ARG A 1 87 ? -8.792 7.714 7.901 1.00 78.75 87 ARG A C 1
ATOM 666 O O . ARG A 1 87 ? -9.077 7.454 9.068 1.00 78.75 87 ARG A O 1
ATOM 673 N N . ASP A 1 88 ? -8.367 8.895 7.459 1.00 74.62 88 ASP A N 1
ATOM 674 C CA . ASP A 1 88 ? -8.308 10.126 8.254 1.00 74.62 88 ASP A CA 1
ATOM 675 C C . ASP A 1 88 ? -7.351 10.015 9.467 1.00 74.62 88 ASP A C 1
ATOM 677 O O . ASP A 1 88 ? -7.702 10.339 10.596 1.00 74.62 88 ASP A O 1
ATOM 681 N N . CYS A 1 89 ? -6.125 9.516 9.242 1.00 69.25 89 CYS A N 1
ATOM 682 C CA . CYS A 1 89 ? -5.069 9.412 10.265 1.00 69.25 89 CYS A CA 1
ATOM 683 C C . CYS A 1 89 ? -3.932 10.398 9.986 1.00 69.25 89 CYS A C 1
ATOM 685 O O . CYS A 1 89 ? -3.378 10.361 8.891 1.00 69.25 89 CYS A O 1
ATOM 687 N N . ARG A 1 90 ? -3.503 11.205 10.966 1.00 72.50 90 ARG A N 1
ATOM 688 C CA . ARG A 1 90 ? -2.380 12.156 10.812 1.00 72.50 90 ARG A CA 1
ATOM 689 C C . ARG A 1 90 ? -1.010 11.691 11.313 1.00 72.50 90 ARG A C 1
ATOM 691 O O . ARG A 1 90 ? -0.028 12.420 11.158 1.00 72.50 90 ARG A O 1
ATOM 698 N N . LYS A 1 91 ? -0.916 10.528 11.961 1.00 70.94 91 LYS A N 1
ATOM 699 C CA . LYS A 1 91 ? 0.349 10.014 12.534 1.00 70.94 91 LYS A CA 1
ATOM 700 C C . LYS A 1 91 ? 0.948 8.840 11.762 1.00 70.94 91 LYS A C 1
ATOM 702 O O . LYS A 1 91 ? 2.058 8.422 12.085 1.00 70.94 91 LYS A O 1
ATOM 707 N N . GLY A 1 92 ? 0.248 8.346 10.747 1.00 69.81 92 GLY A N 1
ATOM 708 C CA . GLY A 1 92 ? 0.673 7.202 9.954 1.00 69.81 92 GLY A CA 1
ATOM 709 C C . GLY A 1 92 ? 0.057 5.870 10.384 1.00 69.81 92 GLY A C 1
ATOM 710 O O . GLY A 1 92 ? -0.538 5.725 11.456 1.00 69.81 92 GLY A O 1
ATOM 711 N N . VAL A 1 93 ? 0.202 4.886 9.502 1.00 76.38 93 VAL A N 1
ATOM 712 C CA . VAL A 1 93 ? -0.411 3.563 9.581 1.00 76.38 93 VAL A CA 1
ATOM 713 C C . VAL A 1 93 ? 0.664 2.502 9.393 1.00 76.38 93 VAL A C 1
ATOM 715 O O . VAL A 1 93 ? 1.369 2.485 8.387 1.00 76.38 93 VAL A O 1
ATOM 718 N N . PHE A 1 94 ? 0.746 1.561 10.329 1.00 78.31 94 PHE A N 1
ATOM 719 C CA . PHE A 1 94 ? 1.631 0.405 10.239 1.00 78.31 94 PHE A CA 1
ATOM 720 C C . PHE A 1 94 ? 0.793 -0.863 10.094 1.00 78.31 94 PHE A C 1
ATOM 722 O O . PHE A 1 94 ? 0.177 -1.303 11.060 1.00 78.31 94 PHE A O 1
ATOM 729 N N . LEU A 1 95 ? 0.787 -1.472 8.910 1.00 80.94 95 LEU A N 1
ATOM 730 C CA . LEU A 1 95 ? 0.136 -2.759 8.672 1.00 80.94 95 LEU A CA 1
ATOM 731 C C . LEU A 1 95 ? 1.150 -3.894 8.623 1.00 80.94 95 LEU A C 1
ATOM 733 O O . LEU A 1 95 ? 2.095 -3.865 7.836 1.00 80.94 95 LEU A O 1
ATOM 737 N N . ASN A 1 96 ? 0.894 -4.944 9.397 1.00 76.75 96 ASN A N 1
ATOM 738 C CA . ASN A 1 96 ? 1.605 -6.211 9.286 1.00 76.75 96 ASN A CA 1
ATOM 739 C C . ASN A 1 96 ? 0.605 -7.355 9.078 1.00 76.75 96 ASN A C 1
ATOM 741 O O . ASN A 1 96 ? -0.219 -7.640 9.948 1.00 76.75 96 ASN A O 1
ATOM 745 N N . VAL A 1 97 ? 0.658 -7.992 7.907 1.00 78.00 97 VAL A N 1
ATOM 746 C CA . VAL A 1 97 ? -0.337 -8.976 7.467 1.00 78.00 97 VAL A CA 1
ATOM 747 C C . VAL A 1 97 ? 0.353 -10.238 6.966 1.00 78.00 97 VAL A C 1
ATOM 749 O O . VAL A 1 97 ? 1.071 -10.205 5.970 1.00 78.00 97 VAL A O 1
ATOM 752 N N . SER A 1 98 ? 0.113 -11.396 7.585 1.00 75.81 98 SER A N 1
ATOM 753 C CA . SER A 1 98 ? 0.735 -12.636 7.086 1.00 75.81 98 SER A CA 1
ATOM 754 C C . SER A 1 98 ? 0.131 -13.079 5.748 1.00 75.81 98 SER A C 1
ATOM 756 O O . SER A 1 98 ? 0.864 -13.441 4.826 1.00 75.81 98 SER A O 1
ATOM 758 N N . ARG A 1 99 ? -1.200 -13.009 5.610 1.00 78.88 99 ARG A N 1
ATOM 759 C CA . ARG A 1 99 ? -1.922 -13.285 4.358 1.00 78.88 99 ARG A CA 1
ATOM 760 C C . ARG A 1 99 ? -3.127 -12.358 4.194 1.00 78.88 99 ARG A C 1
ATOM 762 O O . ARG A 1 99 ? -4.004 -12.361 5.055 1.00 78.88 99 ARG A O 1
ATOM 769 N N . ASN A 1 100 ? -3.181 -11.637 3.076 1.00 82.00 100 ASN A N 1
ATOM 770 C CA . ASN A 1 100 ? -4.314 -10.814 2.666 1.00 82.00 100 ASN A CA 1
ATOM 771 C C . ASN A 1 100 ? -5.075 -11.451 1.495 1.00 82.00 100 ASN A C 1
ATOM 773 O O . ASN A 1 100 ? -4.485 -11.742 0.451 1.00 82.00 100 ASN A O 1
ATOM 777 N N . THR A 1 101 ? -6.380 -11.648 1.672 1.00 80.56 101 THR A N 1
ATOM 778 C CA . THR A 1 101 ? -7.319 -12.048 0.609 1.00 80.56 101 THR A CA 1
ATOM 779 C C . THR A 1 101 ? -8.482 -11.061 0.466 1.00 80.56 101 THR A C 1
ATOM 781 O O . THR A 1 101 ? -9.492 -11.398 -0.145 1.00 80.56 101 THR A O 1
ATOM 784 N N . GLY A 1 102 ? -8.343 -9.875 1.062 1.00 77.19 102 GLY A N 1
ATOM 785 C CA . GLY A 1 102 ? -9.331 -8.806 1.090 1.00 77.19 102 GLY A CA 1
ATOM 786 C C . GLY A 1 102 ? -8.876 -7.539 0.401 1.00 77.19 102 GLY A C 1
ATOM 787 O O . GLY A 1 102 ? -7.682 -7.322 0.196 1.00 77.19 102 GLY A O 1
ATOM 788 N N . ILE A 1 103 ? -9.816 -6.655 0.091 1.00 82.62 103 ILE A N 1
ATOM 789 C CA . ILE A 1 103 ? -9.457 -5.317 -0.377 1.00 82.62 103 ILE A CA 1
ATOM 790 C C . ILE A 1 103 ? -8.915 -4.515 0.811 1.00 82.62 103 ILE A C 1
ATOM 792 O O . ILE A 1 103 ? -9.580 -4.419 1.837 1.00 82.62 103 ILE A O 1
ATOM 796 N N . ILE A 1 104 ? -7.740 -3.904 0.672 1.00 86.38 104 ILE A N 1
ATOM 797 C CA . ILE A 1 104 ? -7.233 -2.926 1.645 1.00 86.38 104 ILE A CA 1
ATOM 798 C C . ILE A 1 104 ? -7.330 -1.536 1.019 1.00 86.38 104 ILE A C 1
ATOM 800 O O . ILE A 1 104 ? -6.824 -1.315 -0.078 1.00 86.38 104 ILE A O 1
ATOM 804 N N . ARG A 1 105 ? -7.973 -0.594 1.708 1.00 87.62 105 ARG A N 1
ATOM 805 C CA . ARG A 1 105 ? -8.064 0.817 1.319 1.00 87.62 105 ARG A CA 1
ATOM 806 C C . ARG A 1 105 ? -7.516 1.692 2.433 1.00 87.62 105 ARG A C 1
ATOM 808 O O . ARG A 1 105 ? -7.938 1.578 3.576 1.00 87.62 105 ARG A O 1
ATOM 815 N N . ILE A 1 106 ? -6.583 2.564 2.093 1.00 88.06 106 ILE A N 1
ATOM 816 C CA . ILE A 1 106 ? -5.961 3.528 2.995 1.00 88.06 106 ILE A CA 1
ATOM 817 C C . ILE A 1 106 ? -6.182 4.906 2.382 1.00 88.06 106 ILE A C 1
ATOM 819 O O . ILE A 1 106 ? -5.785 5.123 1.239 1.00 88.06 106 ILE A O 1
ATOM 823 N N . ARG A 1 107 ? -6.858 5.820 3.082 1.00 87.69 107 ARG A N 1
ATOM 824 C CA . ARG A 1 107 ? -7.292 7.101 2.498 1.00 87.69 107 ARG A CA 1
ATOM 825 C C . ARG A 1 107 ? -7.070 8.286 3.419 1.00 87.69 107 ARG A C 1
ATOM 827 O O . ARG A 1 107 ? -7.247 8.152 4.623 1.00 87.69 107 ARG A O 1
ATOM 834 N N . ASN A 1 108 ? -6.767 9.453 2.855 1.00 85.81 108 ASN A N 1
ATOM 835 C CA . ASN A 1 108 ? -6.662 10.712 3.608 1.00 85.81 108 ASN A CA 1
ATOM 836 C C . ASN A 1 108 ? -5.702 10.604 4.806 1.00 85.81 108 ASN A C 1
ATOM 838 O O . ASN A 1 108 ? -6.010 11.036 5.916 1.00 85.81 108 ASN A O 1
ATOM 842 N N . ILE A 1 109 ? -4.560 9.953 4.602 1.00 83.81 109 ILE A N 1
ATOM 843 C CA . ILE A 1 1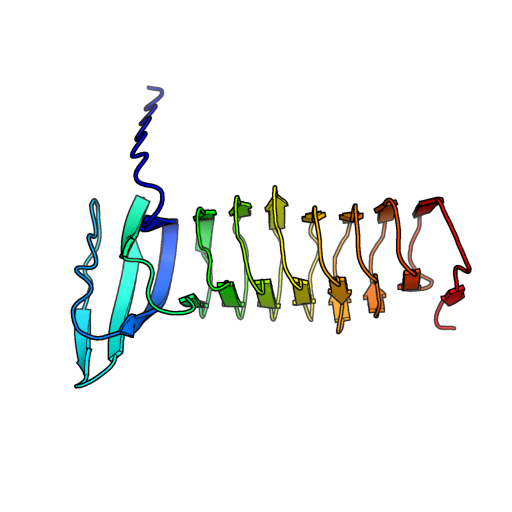09 ? -3.570 9.752 5.658 1.00 83.81 109 ILE A CA 1
ATOM 844 C C . ILE A 1 109 ? -2.486 10.821 5.533 1.00 83.81 109 ILE A C 1
ATOM 846 O O . ILE A 1 109 ? -1.938 11.025 4.450 1.00 83.81 109 ILE A O 1
ATOM 850 N N . LYS A 1 110 ? -2.154 11.464 6.653 1.00 83.75 110 LYS A N 1
ATOM 851 C CA . LYS A 1 110 ? -0.938 12.260 6.824 1.00 83.75 110 LYS A CA 1
ATOM 852 C C . LYS A 1 110 ? 0.034 11.471 7.714 1.00 83.75 110 LYS A C 1
ATOM 854 O O . LYS A 1 110 ? -0.382 10.886 8.711 1.00 83.75 110 LYS A O 1
ATOM 859 N N . GLY A 1 111 ? 1.315 11.416 7.366 1.00 84.31 111 GLY A N 1
ATOM 860 C CA . GLY A 1 111 ? 2.325 10.615 8.078 1.00 84.31 111 GLY A CA 1
ATOM 861 C C . GLY A 1 111 ? 2.620 9.260 7.425 1.00 84.31 111 GLY A C 1
ATOM 862 O O . GLY A 1 111 ? 2.058 8.934 6.396 1.00 84.31 111 GLY A O 1
ATOM 863 N N . GLU A 1 112 ? 3.548 8.481 7.989 1.00 88.38 112 GLU A N 1
ATOM 864 C CA . GLU A 1 112 ? 4.092 7.287 7.317 1.00 88.38 112 GLU A CA 1
ATOM 865 C C . GLU A 1 112 ? 3.053 6.169 7.136 1.00 88.38 112 GLU A C 1
ATOM 867 O O . GLU A 1 112 ? 2.440 5.724 8.103 1.00 88.38 112 GLU A O 1
ATOM 872 N N . VAL A 1 113 ? 2.921 5.629 5.924 1.00 90.50 113 VAL A N 1
ATOM 873 C CA . VAL A 1 113 ? 2.257 4.342 5.683 1.00 90.50 113 VAL A CA 1
ATOM 874 C C . VAL A 1 113 ? 3.315 3.267 5.492 1.00 90.50 113 VAL A C 1
ATOM 876 O O . VAL A 1 113 ? 4.001 3.229 4.472 1.00 90.50 113 VAL A O 1
ATOM 879 N N . LYS A 1 114 ? 3.419 2.347 6.452 1.00 91.00 114 LYS A N 1
ATOM 880 C CA . LYS A 1 114 ? 4.323 1.199 6.389 1.00 91.00 114 LYS A CA 1
ATOM 881 C C . LYS A 1 114 ? 3.547 -0.105 6.321 1.00 91.00 114 LYS A C 1
ATOM 883 O O . LYS A 1 114 ? 2.730 -0.400 7.190 1.00 91.00 114 LYS A O 1
ATOM 888 N N . MET A 1 115 ? 3.835 -0.924 5.317 1.00 91.00 115 MET A N 1
ATOM 889 C CA . MET A 1 115 ? 3.138 -2.182 5.072 1.00 91.00 115 MET A CA 1
ATOM 890 C C . MET A 1 115 ? 4.112 -3.345 4.919 1.00 91.00 115 MET A C 1
ATOM 892 O O . MET A 1 115 ? 4.942 -3.354 4.015 1.00 91.00 115 MET A O 1
ATOM 896 N N . MET A 1 116 ? 3.955 -4.359 5.766 1.00 89.69 116 MET A N 1
ATOM 897 C CA . MET A 1 116 ? 4.665 -5.633 5.689 1.00 89.69 116 MET A CA 1
ATOM 898 C C . MET A 1 116 ? 3.650 -6.745 5.433 1.00 89.69 116 MET A C 1
ATOM 900 O O . MET A 1 116 ? 2.854 -7.073 6.311 1.00 89.69 116 MET A O 1
ATOM 904 N N . ILE A 1 117 ? 3.656 -7.331 4.237 1.00 88.69 117 ILE A N 1
ATOM 905 C CA . ILE A 1 117 ? 2.711 -8.379 3.847 1.00 88.69 117 ILE A CA 1
ATOM 906 C C . ILE A 1 117 ? 3.453 -9.652 3.432 1.00 88.69 117 ILE A C 1
ATOM 908 O O . ILE A 1 117 ? 4.291 -9.651 2.532 1.00 88.69 117 ILE A O 1
ATOM 912 N N . GLY A 1 118 ? 3.123 -10.778 4.066 1.00 88.50 118 GLY A N 1
ATOM 913 C CA . GLY A 1 118 ? 3.671 -12.087 3.707 1.00 88.50 118 GLY A CA 1
ATOM 914 C C . GLY A 1 118 ? 3.164 -12.570 2.346 1.00 88.50 118 GLY A C 1
ATOM 915 O O . GLY A 1 118 ? 3.954 -12.821 1.438 1.00 88.50 118 GLY A O 1
ATOM 916 N N . ARG A 1 119 ? 1.839 -12.686 2.191 1.00 89.31 119 ARG A N 1
ATOM 917 C CA . ARG A 1 119 ? 1.181 -13.024 0.921 1.00 89.31 119 ARG A CA 1
ATOM 918 C C . ARG A 1 119 ? 0.000 -12.101 0.640 1.00 89.31 119 ARG A C 1
ATOM 920 O O . ARG A 1 119 ? -0.911 -12.042 1.458 1.00 89.31 119 ARG A O 1
ATOM 927 N N . ASN A 1 120 ? -0.036 -11.471 -0.530 1.00 91.12 120 ASN A N 1
ATOM 928 C CA . ASN A 1 120 ? -1.187 -10.701 -1.001 1.00 91.12 120 ASN A CA 1
ATOM 929 C C . ASN A 1 120 ? -1.871 -11.377 -2.198 1.00 91.12 120 ASN A C 1
ATOM 931 O O . ASN A 1 120 ? -1.215 -11.958 -3.061 1.00 91.12 120 ASN A O 1
ATOM 935 N N . SER A 1 121 ? -3.196 -11.350 -2.267 1.00 89.31 121 SER A N 1
ATOM 936 C CA . SER A 1 121 ? -3.947 -11.875 -3.423 1.00 89.31 121 SER A CA 1
ATOM 937 C C . SER A 1 121 ? -5.128 -10.987 -3.806 1.00 89.31 121 SER A C 1
ATOM 939 O O . SER A 1 121 ? -6.035 -11.427 -4.507 1.00 89.31 121 SER A O 1
ATOM 941 N N . SER A 1 122 ? -5.134 -9.747 -3.315 1.00 88.94 122 SER A N 1
ATOM 942 C CA . SER A 1 122 ? -6.262 -8.833 -3.451 1.00 88.94 122 SER A CA 1
ATOM 943 C C . SER A 1 122 ? -5.794 -7.383 -3.568 1.00 88.94 122 SER A C 1
ATOM 945 O O . SER A 1 122 ? -4.655 -7.083 -3.196 1.00 88.94 122 SER A O 1
ATOM 947 N N . PRO A 1 123 ? -6.634 -6.484 -4.108 1.00 93.56 123 PRO A N 1
ATOM 948 C CA . PRO A 1 123 ? -6.250 -5.098 -4.327 1.00 93.56 123 PRO A CA 1
ATOM 949 C C . PRO A 1 123 ? -5.880 -4.355 -3.044 1.00 93.56 123 PRO A C 1
ATOM 951 O O . PRO A 1 123 ? -6.530 -4.511 -2.008 1.00 93.56 123 PRO A O 1
ATOM 954 N N . ILE A 1 124 ? -4.866 -3.502 -3.155 1.00 94.06 124 ILE A N 1
ATOM 955 C CA . ILE A 1 124 ? -4.464 -2.557 -2.117 1.00 94.06 124 ILE A CA 1
ATOM 956 C C . ILE A 1 124 ? -4.443 -1.160 -2.727 1.00 94.06 124 ILE A C 1
ATOM 958 O O . ILE A 1 124 ? -3.765 -0.930 -3.728 1.00 94.06 124 ILE A O 1
ATOM 962 N N . CYS A 1 125 ? -5.174 -0.235 -2.111 1.00 95.12 125 CYS A N 1
ATOM 963 C CA . CYS A 1 125 ? -5.260 1.155 -2.538 1.00 95.12 125 CYS A CA 1
ATOM 964 C C . CYS A 1 125 ? -4.784 2.092 -1.424 1.00 95.12 125 CYS A C 1
ATOM 966 O O . CYS A 1 125 ? -5.270 1.996 -0.299 1.00 95.12 125 CYS A O 1
ATOM 968 N N . ILE A 1 126 ? -3.883 3.015 -1.754 1.00 94.81 126 ILE A N 1
ATOM 969 C CA . ILE A 1 126 ? -3.503 4.167 -0.932 1.00 94.81 126 ILE A CA 1
ATOM 970 C C . ILE A 1 126 ? -3.906 5.414 -1.718 1.00 94.81 126 ILE A C 1
ATOM 972 O O . ILE A 1 126 ? -3.395 5.630 -2.814 1.00 94.81 126 ILE A O 1
ATOM 976 N N . GLU A 1 127 ? -4.835 6.212 -1.200 1.00 93.31 127 GLU A N 1
ATOM 977 C CA . GLU A 1 127 ? -5.400 7.366 -1.906 1.00 93.31 127 GLU A CA 1
ATOM 978 C C . GLU A 1 127 ? -5.294 8.634 -1.052 1.00 93.31 127 GLU A C 1
ATOM 980 O O . GLU A 1 127 ? -5.521 8.600 0.157 1.00 93.31 127 GLU A O 1
ATOM 985 N N . ASN A 1 128 ? -4.982 9.765 -1.690 1.00 91.31 128 ASN A N 1
ATOM 986 C CA . ASN A 1 128 ? -4.875 11.069 -1.030 1.00 91.31 128 ASN A CA 1
ATOM 987 C C . ASN A 1 128 ? -3.960 11.053 0.214 1.00 91.31 128 ASN A C 1
ATOM 989 O O . ASN A 1 128 ? -4.372 11.412 1.317 1.00 91.31 128 ASN A O 1
ATOM 993 N N . HIS A 1 129 ? -2.735 10.556 0.041 1.00 94.06 129 HIS A N 1
ATOM 994 C CA . HIS A 1 129 ? -1.753 10.424 1.117 1.00 94.06 129 HIS A CA 1
ATOM 995 C C . HIS A 1 129 ? -0.698 11.539 1.077 1.00 94.06 129 HIS A C 1
ATOM 997 O O . HIS A 1 129 ? -0.246 11.927 0.001 1.00 94.06 129 HIS A O 1
ATOM 1003 N N . GLU A 1 130 ? -0.283 12.014 2.252 1.00 94.56 130 GLU A N 1
ATOM 1004 C CA . GLU A 1 130 ? 0.852 12.920 2.451 1.00 94.56 130 GLU A CA 1
ATOM 1005 C C . GLU A 1 130 ? 1.803 12.336 3.506 1.00 94.56 130 GLU A C 1
ATOM 1007 O O . GLU A 1 130 ? 1.539 12.386 4.707 1.00 94.56 130 GLU A O 1
ATOM 1012 N N . GLY A 1 131 ? 2.942 11.806 3.084 1.00 93.75 131 GLY A N 1
ATOM 1013 C CA . GLY A 1 131 ? 3.932 11.206 3.966 1.00 93.75 131 GLY A CA 1
ATOM 1014 C C . GLY A 1 131 ? 4.832 10.219 3.236 1.00 93.75 131 GLY A C 1
ATOM 1015 O O . GLY A 1 131 ? 4.753 10.042 2.020 1.00 93.75 131 GLY A O 1
ATOM 1016 N N . ALA A 1 132 ? 5.690 9.540 3.993 1.00 95.25 132 ALA A N 1
ATOM 1017 C CA . ALA A 1 132 ? 6.477 8.440 3.452 1.00 95.25 132 ALA A CA 1
ATOM 1018 C C . ALA A 1 132 ? 5.604 7.188 3.272 1.00 95.25 132 ALA A C 1
ATOM 1020 O O . ALA A 1 132 ? 4.821 6.835 4.152 1.00 95.25 132 ALA A O 1
ATOM 1021 N N . VAL A 1 133 ? 5.765 6.487 2.155 1.00 96.69 133 VAL A N 1
ATOM 1022 C CA . VAL A 1 133 ? 5.174 5.168 1.919 1.00 96.69 133 VAL A CA 1
ATOM 1023 C C . VAL A 1 133 ? 6.293 4.142 1.899 1.00 96.69 133 VAL A C 1
ATOM 1025 O O . VAL A 1 133 ? 7.259 4.283 1.153 1.00 96.69 133 VAL A O 1
ATOM 1028 N N . LYS A 1 134 ? 6.157 3.075 2.682 1.00 97.19 134 LYS A N 1
ATOM 1029 C CA . LYS A 1 134 ? 7.120 1.979 2.725 1.00 97.19 134 LYS A CA 1
ATOM 1030 C C . LYS A 1 134 ? 6.414 0.634 2.638 1.00 97.19 134 LYS A C 1
ATOM 1032 O O . LYS A 1 134 ? 5.662 0.268 3.537 1.00 97.19 134 LYS A O 1
ATOM 1037 N N . ILE A 1 135 ? 6.648 -0.117 1.564 1.00 95.88 135 ILE A N 1
ATOM 1038 C CA . ILE A 1 135 ? 5.911 -1.357 1.283 1.00 95.88 135 ILE A CA 1
ATOM 1039 C C . ILE A 1 135 ? 6.870 -2.524 1.046 1.00 95.88 135 ILE A C 1
ATOM 1041 O O . ILE A 1 135 ? 7.812 -2.436 0.260 1.00 95.88 135 ILE A O 1
ATOM 1045 N N . CYS A 1 136 ? 6.573 -3.646 1.698 1.00 95.31 136 CYS A N 1
ATOM 1046 C CA . CYS A 1 136 ? 7.185 -4.946 1.474 1.00 95.31 136 CYS A CA 1
ATOM 1047 C C . CYS A 1 136 ? 6.081 -6.002 1.338 1.00 95.31 136 CYS A C 1
ATOM 1049 O O . CYS A 1 136 ? 5.321 -6.237 2.279 1.00 95.31 136 CYS A O 1
ATOM 1051 N N . VAL A 1 137 ? 5.985 -6.656 0.181 1.00 94.38 137 VAL A N 1
ATOM 1052 C CA . VAL A 1 137 ? 5.054 -7.761 -0.087 1.00 94.38 137 VAL A CA 1
ATOM 1053 C C . VAL A 1 137 ? 5.856 -8.927 -0.643 1.00 94.38 137 VAL A C 1
ATOM 1055 O O . VAL A 1 137 ? 6.312 -8.889 -1.781 1.00 94.38 137 VAL A O 1
ATOM 1058 N N . ARG A 1 138 ? 6.023 -9.982 0.160 1.00 91.31 138 ARG A N 1
ATOM 1059 C CA . ARG A 1 138 ? 6.961 -11.071 -0.167 1.00 91.31 138 ARG A CA 1
ATOM 1060 C C . ARG A 1 138 ? 6.472 -11.984 -1.284 1.00 91.31 138 ARG A C 1
ATOM 1062 O O . ARG A 1 138 ? 7.285 -12.592 -1.969 1.00 91.31 138 ARG A O 1
ATOM 1069 N N . LYS A 1 139 ? 5.155 -12.168 -1.400 1.00 90.44 139 LYS A N 1
ATOM 1070 C CA . LYS A 1 139 ? 4.514 -13.034 -2.397 1.00 90.44 139 LYS A CA 1
ATOM 1071 C C . LYS A 1 139 ? 3.151 -12.469 -2.751 1.00 90.44 139 LYS A C 1
ATOM 1073 O O . LYS A 1 139 ? 2.419 -12.032 -1.865 1.00 90.44 139 LYS A O 1
ATOM 1078 N N . GLY A 1 140 ? 2.741 -12.581 -4.004 1.00 86.31 140 GLY A N 1
ATOM 1079 C CA . GLY A 1 140 ? 1.373 -12.241 -4.347 1.00 86.31 140 GLY A CA 1
ATOM 1080 C C . GLY A 1 140 ? 1.137 -11.933 -5.804 1.00 86.31 140 GLY A C 1
ATOM 1081 O O . GLY A 1 140 ? 2.070 -11.760 -6.575 1.00 86.31 140 GLY A O 1
ATOM 1082 N N . LYS A 1 141 ? -0.149 -11.894 -6.132 1.00 85.31 141 LYS A N 1
ATOM 1083 C CA . LYS A 1 141 ? -0.706 -11.556 -7.437 1.00 85.31 141 LYS A CA 1
ATOM 1084 C C . LYS A 1 141 ? -1.883 -10.637 -7.172 1.00 85.31 141 LYS A C 1
ATOM 1086 O O . LYS A 1 141 ? -2.879 -11.059 -6.582 1.00 85.31 141 LYS A O 1
ATOM 1091 N N . SER A 1 142 ? -1.680 -9.349 -7.398 1.00 92.12 142 SER A N 1
ATOM 1092 C CA . SER A 1 142 ? -2.596 -8.308 -6.938 1.00 92.12 142 SER A CA 1
ATOM 1093 C C . SER A 1 142 ? -2.364 -6.990 -7.655 1.00 92.12 142 SER A C 1
ATOM 1095 O O . SER A 1 142 ? -1.278 -6.744 -8.178 1.00 92.12 142 SER A O 1
ATOM 1097 N N . LEU A 1 143 ? -3.361 -6.115 -7.572 1.00 95.00 143 LEU A N 1
ATOM 1098 C CA . LEU A 1 143 ? -3.249 -4.711 -7.937 1.00 95.00 143 LEU A CA 1
ATOM 1099 C C . LEU A 1 143 ? -2.788 -3.880 -6.732 1.00 95.00 143 LEU A C 1
ATOM 1101 O O . LEU A 1 143 ? -3.374 -3.982 -5.652 1.00 95.00 143 LEU A O 1
ATOM 1105 N N . PHE A 1 144 ? -1.800 -3.019 -6.947 1.00 96.81 144 PHE A N 1
ATOM 1106 C CA . PHE A 1 144 ? -1.474 -1.900 -6.072 1.00 96.81 144 PHE A CA 1
ATOM 1107 C C . PHE A 1 144 ? -1.810 -0.593 -6.779 1.00 96.81 144 PHE A C 1
ATOM 1109 O O . PHE A 1 144 ? -1.316 -0.339 -7.875 1.00 96.81 144 PHE A O 1
ATOM 1116 N N . LEU A 1 145 ? -2.628 0.238 -6.138 1.00 97.00 145 LEU A N 1
ATOM 1117 C CA . LEU A 1 145 ? -2.886 1.613 -6.548 1.00 97.00 145 LEU A CA 1
ATOM 1118 C C . LEU A 1 145 ? -2.387 2.548 -5.450 1.00 97.00 145 LEU A C 1
ATOM 1120 O O . LEU A 1 145 ? -2.874 2.488 -4.326 1.00 97.00 145 LEU A O 1
ATOM 1124 N N . ILE A 1 146 ? -1.434 3.417 -5.764 1.00 96.44 146 ILE A N 1
ATOM 1125 C CA . ILE A 1 146 ? -0.862 4.362 -4.803 1.00 96.44 146 ILE A CA 1
ATOM 1126 C C . ILE A 1 146 ? -0.963 5.764 -5.392 1.00 96.44 146 ILE A C 1
ATOM 1128 O O . ILE A 1 146 ? -0.432 6.024 -6.467 1.00 96.44 146 ILE A O 1
ATOM 1132 N N . GLN A 1 147 ? -1.642 6.666 -4.694 1.00 95.69 147 GLN A N 1
ATOM 1133 C CA . GLN A 1 147 ? -1.735 8.086 -5.016 1.00 95.69 147 GLN A CA 1
ATOM 1134 C C . GLN A 1 147 ? -1.179 8.890 -3.842 1.00 95.69 147 GLN A C 1
ATOM 1136 O O . GLN A 1 147 ? -1.870 9.145 -2.851 1.00 95.69 147 GLN A O 1
ATOM 1141 N N . ASN A 1 148 ? 0.090 9.256 -3.966 1.00 94.62 148 ASN A N 1
ATOM 1142 C CA . ASN A 1 148 ? 0.827 10.023 -2.983 1.00 94.62 148 ASN A CA 1
ATOM 1143 C C . ASN A 1 148 ? 0.980 11.474 -3.457 1.00 94.62 148 ASN A C 1
ATOM 1145 O O . ASN A 1 148 ? 1.482 11.736 -4.550 1.00 94.62 148 ASN A O 1
ATOM 1149 N N . GLN A 1 149 ? 0.521 12.416 -2.639 1.00 95.25 149 GLN A N 1
ATOM 1150 C CA . GLN A 1 149 ? 0.615 13.849 -2.920 1.00 95.25 149 GLN A CA 1
ATOM 1151 C C . GLN A 1 149 ? 1.988 14.396 -2.537 1.00 95.25 149 GLN A C 1
ATOM 1153 O O . GLN A 1 149 ? 2.510 15.302 -3.180 1.00 95.25 149 GLN A O 1
ATOM 1158 N N . LYS A 1 150 ? 2.593 13.846 -1.482 1.00 94.31 150 LYS A N 1
ATOM 1159 C CA . LYS A 1 150 ? 3.885 14.311 -0.992 1.00 94.31 150 LYS A CA 1
ATOM 1160 C C . LYS A 1 150 ? 4.584 13.230 -0.189 1.00 94.31 150 LYS A C 1
ATOM 1162 O O . LYS A 1 150 ? 3.964 12.636 0.682 1.00 94.31 150 LYS A O 1
ATOM 1167 N N . GLY A 1 151 ? 5.882 13.070 -0.408 1.00 95.19 151 GLY A N 1
ATOM 1168 C CA . GLY A 1 151 ? 6.776 12.226 0.375 1.00 95.19 151 GLY A CA 1
ATOM 1169 C C . GLY A 1 151 ? 7.359 11.070 -0.430 1.00 95.19 151 GLY A C 1
ATOM 1170 O O . GLY A 1 151 ? 6.958 10.795 -1.563 1.00 95.19 151 GLY A O 1
ATOM 1171 N N . ASP A 1 152 ? 8.343 10.409 0.164 1.00 95.56 152 ASP A N 1
ATOM 1172 C CA . ASP A 1 152 ? 9.076 9.354 -0.523 1.00 95.56 152 ASP A CA 1
ATOM 1173 C C . ASP A 1 152 ? 8.286 8.048 -0.548 1.00 95.56 152 ASP A C 1
ATOM 1175 O O . ASP A 1 152 ? 7.626 7.677 0.424 1.00 95.56 152 ASP A O 1
ATOM 1179 N N . VAL A 1 153 ? 8.409 7.309 -1.645 1.00 96.62 153 VAL A N 1
ATOM 1180 C CA . VAL A 1 153 ? 7.828 5.979 -1.820 1.00 96.62 153 VAL A CA 1
ATOM 1181 C C . VAL A 1 153 ? 8.953 4.963 -1.950 1.00 96.62 153 VAL A C 1
ATOM 1183 O O . VAL A 1 153 ? 9.764 5.016 -2.874 1.00 96.62 153 VAL A O 1
ATOM 1186 N N . VAL A 1 154 ? 9.000 4.019 -1.015 1.00 97.19 154 VAL A N 1
ATOM 1187 C CA . VAL A 1 154 ? 10.035 2.991 -0.934 1.00 97.19 154 VAL A CA 1
ATOM 1188 C C . VAL A 1 154 ? 9.413 1.604 -1.032 1.00 97.19 154 VAL A C 1
ATOM 1190 O O . VAL A 1 154 ? 8.641 1.187 -0.166 1.00 97.19 154 VAL A O 1
ATOM 1193 N N . PHE A 1 155 ? 9.806 0.858 -2.059 1.00 96.06 155 PHE A N 1
ATOM 1194 C CA . PHE A 1 155 ? 9.477 -0.555 -2.214 1.00 96.06 155 PHE A CA 1
ATOM 11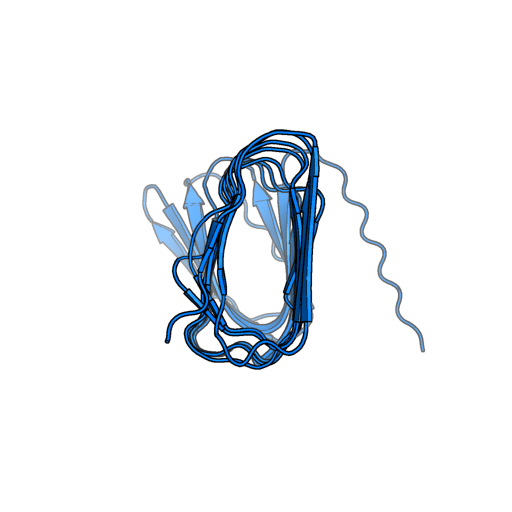95 C C . PHE A 1 155 ? 10.669 -1.400 -1.770 1.00 96.06 155 PHE A C 1
ATOM 1197 O O . PHE A 1 155 ? 11.636 -1.557 -2.504 1.00 96.06 155 PHE A O 1
ATOM 1204 N N . GLU A 1 156 ? 10.633 -1.953 -0.557 1.00 94.19 156 GLU A N 1
ATOM 1205 C CA . GLU A 1 156 ? 11.723 -2.836 -0.105 1.00 94.19 156 GLU A CA 1
ATOM 1206 C C . GLU A 1 156 ? 11.773 -4.127 -0.927 1.00 94.19 156 GLU A C 1
ATOM 1208 O O . GLU A 1 156 ? 12.845 -4.650 -1.202 1.00 94.19 156 GLU A O 1
ATOM 1213 N N . ASN A 1 157 ? 10.595 -4.635 -1.286 1.00 91.56 157 ASN A N 1
ATOM 1214 C CA . ASN A 1 157 ? 10.371 -5.715 -2.240 1.00 91.56 157 ASN A CA 1
ATOM 1215 C C . ASN A 1 157 ? 8.859 -5.795 -2.468 1.00 91.56 157 ASN A C 1
ATOM 1217 O O . ASN A 1 157 ? 8.124 -6.147 -1.540 1.00 91.56 157 ASN A O 1
ATOM 1221 N N . LEU A 1 158 ? 8.379 -5.442 -3.657 1.00 94.81 158 LEU A N 1
ATOM 1222 C CA . LEU A 1 158 ? 6.958 -5.501 -3.987 1.00 94.81 158 LEU A CA 1
ATOM 1223 C C . LEU A 1 158 ? 6.675 -6.596 -5.0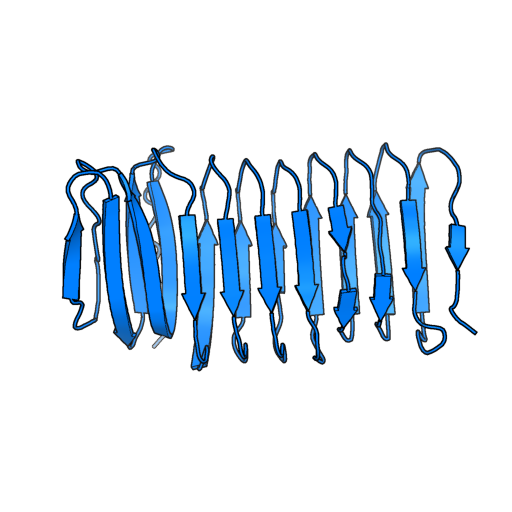16 1.00 94.81 158 LEU A C 1
ATOM 1225 O O . LEU A 1 158 ? 6.887 -6.391 -6.206 1.00 94.81 158 LEU A O 1
ATOM 1229 N N . MET A 1 159 ? 6.107 -7.721 -4.574 1.00 94.38 159 MET A N 1
ATOM 1230 C CA . MET A 1 159 ? 5.536 -8.728 -5.475 1.00 94.38 159 MET A CA 1
ATOM 1231 C C . MET A 1 159 ? 4.048 -8.477 -5.730 1.00 94.38 159 MET A C 1
ATOM 1233 O O . MET A 1 159 ? 3.230 -8.538 -4.805 1.00 94.38 159 MET A O 1
ATOM 1237 N N . CYS A 1 160 ? 3.689 -8.215 -6.985 1.00 94.44 160 CYS A N 1
ATOM 1238 C CA . CYS A 1 160 ? 2.311 -7.980 -7.411 1.00 94.44 160 CYS A CA 1
ATOM 1239 C C . CYS A 1 160 ? 2.101 -8.352 -8.890 1.00 94.44 160 CYS A C 1
ATOM 1241 O O . CYS A 1 160 ? 3.028 -8.791 -9.552 1.00 94.44 160 CYS A O 1
ATOM 1243 N N . ASP A 1 161 ? 0.883 -8.203 -9.416 1.00 94.19 161 ASP A N 1
ATOM 1244 C CA . ASP A 1 161 ? 0.658 -8.311 -10.869 1.00 94.19 161 ASP A CA 1
ATOM 1245 C C . ASP A 1 161 ? 0.730 -6.931 -11.515 1.00 94.19 161 ASP A C 1
ATOM 1247 O O . ASP A 1 161 ? 1.272 -6.764 -12.605 1.00 94.19 161 ASP A O 1
ATOM 1251 N N . THR A 1 162 ? 0.167 -5.926 -10.849 1.00 94.38 162 THR A N 1
ATOM 1252 C CA . THR A 1 162 ? 0.079 -4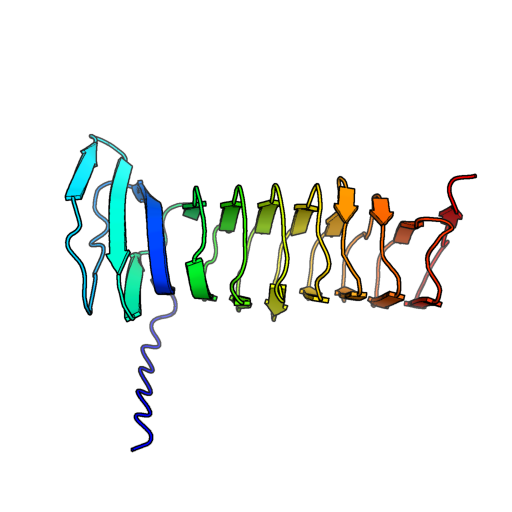.574 -11.387 1.00 94.38 162 THR A CA 1
ATOM 1253 C C . THR A 1 162 ? 0.368 -3.557 -10.300 1.00 94.38 162 THR A C 1
ATOM 1255 O O . THR A 1 162 ? -0.287 -3.561 -9.256 1.00 94.38 162 THR A O 1
ATOM 1258 N N . LEU A 1 163 ? 1.308 -2.659 -10.577 1.00 95.62 163 LEU A N 1
ATOM 1259 C CA . LEU A 1 163 ? 1.547 -1.449 -9.804 1.00 95.62 163 LEU A CA 1
ATOM 1260 C C . LEU A 1 163 ? 1.102 -0.238 -10.622 1.00 95.62 163 LEU A C 1
ATOM 1262 O O . LEU A 1 163 ? 1.582 -0.030 -11.732 1.00 95.62 163 LEU A O 1
ATOM 1266 N N . ILE A 1 164 ? 0.222 0.576 -10.046 1.00 95.56 164 ILE A N 1
ATOM 1267 C CA . ILE A 1 164 ? -0.113 1.913 -10.529 1.00 95.56 164 ILE A CA 1
ATOM 1268 C C . ILE A 1 164 ? 0.267 2.895 -9.425 1.00 95.56 164 ILE A C 1
ATOM 1270 O O . ILE A 1 164 ? -0.352 2.914 -8.361 1.00 95.56 164 ILE A O 1
ATOM 1274 N N . LEU A 1 165 ? 1.279 3.716 -9.675 1.00 95.44 165 LEU A N 1
ATOM 1275 C CA . LEU A 1 165 ? 1.778 4.712 -8.736 1.00 95.44 165 LEU A CA 1
ATOM 1276 C C . LEU A 1 165 ? 1.632 6.108 -9.334 1.00 95.44 165 LEU A C 1
ATOM 1278 O O . LEU A 1 165 ? 2.067 6.364 -10.450 1.00 95.44 165 LEU A O 1
ATOM 1282 N N . ARG A 1 166 ? 1.050 7.024 -8.566 1.00 94.69 166 ARG A N 1
ATOM 1283 C CA . ARG A 1 166 ? 1.070 8.464 -8.806 1.00 94.69 166 ARG A CA 1
ATOM 1284 C C . ARG A 1 166 ? 1.761 9.125 -7.620 1.00 94.69 166 ARG A C 1
ATOM 1286 O O . ARG A 1 166 ? 1.197 9.089 -6.532 1.00 94.69 166 ARG A O 1
ATOM 1293 N N . ASN A 1 167 ? 2.955 9.683 -7.811 1.00 93.44 167 ASN A N 1
ATOM 1294 C CA . ASN A 1 167 ? 3.665 10.434 -6.770 1.00 93.44 167 ASN A CA 1
ATOM 1295 C C . ASN A 1 167 ? 3.904 11.877 -7.218 1.00 93.44 167 ASN A C 1
ATOM 1297 O O . ASN A 1 167 ? 4.713 12.118 -8.112 1.00 93.44 167 ASN A O 1
ATOM 1301 N N . VAL A 1 168 ? 3.198 12.837 -6.629 1.00 92.69 168 VAL A N 1
ATOM 1302 C CA . VAL A 1 168 ? 3.288 14.239 -7.063 1.00 92.69 168 VAL A CA 1
ATOM 1303 C C . VAL A 1 168 ? 4.622 14.862 -6.652 1.00 92.69 168 VAL A C 1
ATOM 1305 O O . VAL A 1 168 ? 5.268 15.480 -7.492 1.00 92.69 168 VAL A O 1
ATOM 1308 N N . TRP A 1 169 ? 5.065 14.650 -5.411 1.00 92.56 169 TRP A N 1
ATOM 1309 C CA . TRP A 1 169 ? 6.331 15.179 -4.903 1.00 92.56 169 TRP A CA 1
ATOM 1310 C C . TRP A 1 169 ? 7.055 14.156 -4.026 1.00 92.56 169 TRP A C 1
ATOM 1312 O O . TRP A 1 169 ? 6.454 13.617 -3.098 1.00 92.56 169 TRP A O 1
ATOM 1322 N N . GLY A 1 170 ? 8.345 13.932 -4.276 1.00 92.56 170 GLY A N 1
ATOM 1323 C CA . GLY A 1 170 ? 9.210 13.055 -3.477 1.00 92.56 170 GLY A CA 1
ATOM 1324 C C . GLY A 1 170 ? 9.844 11.924 -4.285 1.00 92.56 170 GLY A C 1
ATOM 1325 O O . GLY A 1 170 ? 9.460 11.642 -5.427 1.00 92.56 170 GLY A O 1
ATOM 1326 N N . ASP A 1 171 ? 10.831 11.257 -3.700 1.00 93.31 171 ASP A N 1
ATOM 1327 C CA . ASP A 1 171 ? 11.583 10.220 -4.398 1.00 93.31 171 ASP A CA 1
ATOM 1328 C C . ASP A 1 171 ? 10.809 8.898 -4.447 1.00 93.31 171 ASP A C 1
ATOM 1330 O O . ASP A 1 171 ? 10.048 8.551 -3.546 1.00 93.31 171 ASP A O 1
ATOM 1334 N N . ILE A 1 172 ? 11.014 8.126 -5.510 1.00 93.25 172 ILE A N 1
ATOM 1335 C CA . ILE A 1 172 ? 10.495 6.765 -5.652 1.00 93.25 172 ILE A CA 1
ATOM 1336 C C . ILE A 1 172 ? 11.693 5.834 -5.780 1.00 93.25 172 ILE A C 1
ATOM 1338 O O . ILE A 1 172 ? 12.513 6.015 -6.681 1.00 93.25 172 ILE A O 1
ATOM 1342 N N . LYS A 1 173 ? 11.802 4.823 -4.914 1.00 93.75 173 LYS A N 1
ATOM 1343 C CA . LYS A 1 173 ? 12.922 3.879 -4.978 1.00 93.75 173 LYS A CA 1
ATOM 1344 C C . LYS A 1 173 ? 12.594 2.456 -4.553 1.00 93.75 173 LYS A C 1
ATOM 1346 O O . LYS A 1 173 ? 11.672 2.230 -3.770 1.00 93.75 173 LYS A O 1
ATOM 1351 N N . GLY A 1 174 ? 13.413 1.516 -5.016 1.00 93.00 174 GLY A N 1
ATOM 1352 C CA . GLY A 1 174 ? 13.434 0.132 -4.545 1.00 93.00 174 GLY A CA 1
ATOM 1353 C C . GLY A 1 174 ? 13.070 -0.894 -5.615 1.00 93.00 174 GLY A C 1
ATOM 1354 O O . GLY A 1 174 ? 13.184 -0.603 -6.801 1.00 93.00 174 GLY A O 1
ATOM 1355 N N . SER A 1 175 ? 12.646 -2.087 -5.193 1.00 92.06 175 SER A N 1
ATOM 1356 C CA . SER A 1 175 ? 12.454 -3.242 -6.079 1.00 92.06 175 SER A CA 1
ATOM 1357 C C . SER A 1 175 ? 10.985 -3.649 -6.227 1.00 92.06 175 SER A C 1
ATOM 1359 O O . SER A 1 175 ? 10.238 -3.764 -5.245 1.00 92.06 175 SER A O 1
ATOM 1361 N N . VAL A 1 176 ? 10.566 -3.869 -7.476 1.00 92.38 176 VAL A N 1
ATOM 1362 C CA . VAL A 1 176 ? 9.206 -4.245 -7.872 1.00 92.38 176 VAL A CA 1
ATOM 1363 C C . VAL A 1 176 ? 9.240 -5.448 -8.819 1.00 92.38 176 VAL A C 1
ATOM 1365 O O . VAL A 1 176 ? 9.747 -5.389 -9.938 1.00 92.38 176 VAL A O 1
ATOM 1368 N N . HIS A 1 177 ? 8.600 -6.537 -8.407 1.00 92.00 177 HIS A N 1
ATOM 1369 C CA . HIS A 1 177 ? 8.341 -7.707 -9.238 1.00 92.00 177 HIS A CA 1
ATOM 1370 C C . HIS A 1 177 ? 6.862 -7.706 -9.630 1.00 92.00 177 HIS A C 1
ATOM 1372 O O . HIS A 1 177 ? 6.002 -8.126 -8.852 1.00 92.00 177 HIS A O 1
ATOM 1378 N N . ALA A 1 178 ? 6.567 -7.191 -10.824 1.00 90.69 178 ALA A N 1
ATOM 1379 C CA . ALA A 1 178 ? 5.210 -7.072 -11.347 1.00 90.69 178 ALA A CA 1
ATOM 1380 C C . ALA A 1 178 ? 5.126 -7.496 -12.813 1.00 90.69 178 ALA A C 1
ATOM 1382 O O . ALA A 1 178 ? 6.130 -7.525 -13.509 1.00 90.69 178 ALA A O 1
ATOM 1383 N N . LEU A 1 179 ? 3.925 -7.804 -13.305 1.00 90.69 179 LEU A N 1
ATOM 1384 C CA . LEU A 1 179 ? 3.701 -7.984 -14.744 1.00 90.69 179 LEU A CA 1
ATOM 1385 C C . LEU A 1 179 ? 3.572 -6.626 -15.442 1.00 90.69 179 LEU A C 1
ATOM 1387 O O . LEU A 1 179 ? 4.065 -6.446 -16.554 1.00 90.69 179 LEU A O 1
ATOM 1391 N N . SER A 1 180 ? 2.929 -5.666 -14.775 1.00 91.25 180 SER A N 1
ATOM 1392 C CA . SER A 1 180 ? 2.756 -4.305 -15.269 1.00 91.25 180 SER A CA 1
ATOM 1393 C C . SER A 1 180 ? 3.105 -3.272 -14.205 1.00 91.25 180 SER A C 1
ATOM 1395 O O . SER A 1 180 ? 2.649 -3.360 -13.065 1.00 91.25 180 SER A O 1
ATOM 1397 N N . VAL A 1 181 ? 3.852 -2.249 -14.603 1.00 92.25 181 VAL A N 1
ATOM 1398 C CA . VAL A 1 181 ? 4.199 -1.100 -13.764 1.00 92.25 181 VAL A CA 1
ATOM 1399 C C . VAL A 1 181 ? 3.856 0.181 -14.522 1.00 92.25 181 VAL A C 1
ATOM 1401 O O . VAL A 1 181 ? 4.429 0.420 -15.578 1.00 92.25 181 VAL A O 1
ATOM 1404 N N . ASP A 1 182 ? 2.937 0.995 -13.994 1.00 92.50 182 ASP A N 1
ATOM 1405 C CA . ASP A 1 182 ? 2.676 2.368 -14.452 1.00 92.50 182 ASP A CA 1
ATOM 1406 C C . ASP A 1 182 ? 3.002 3.345 -13.322 1.00 92.50 182 ASP A C 1
ATOM 1408 O O . ASP A 1 182 ? 2.303 3.402 -12.308 1.00 92.50 182 ASP A O 1
ATOM 1412 N N . VAL A 1 183 ? 4.080 4.107 -13.483 1.00 91.25 183 VAL A N 1
ATOM 1413 C CA . VAL A 1 183 ? 4.504 5.135 -12.533 1.00 91.25 183 VAL A CA 1
ATOM 1414 C C . VAL A 1 183 ? 4.345 6.495 -13.187 1.00 91.25 183 VAL A C 1
ATOM 1416 O O . VAL A 1 183 ? 4.934 6.789 -14.223 1.00 91.25 183 VAL A O 1
ATOM 1419 N N . ARG A 1 184 ? 3.572 7.361 -12.547 1.00 89.62 184 ARG A N 1
ATOM 1420 C CA . ARG A 1 184 ? 3.407 8.758 -12.933 1.00 89.62 184 ARG A CA 1
ATOM 1421 C C . ARG A 1 184 ? 3.816 9.644 -11.775 1.00 89.62 184 ARG A C 1
ATOM 1423 O O . ARG A 1 184 ? 3.585 9.296 -10.617 1.00 89.62 184 ARG A O 1
ATOM 1430 N N . GLY A 1 185 ? 4.377 10.803 -12.060 1.00 79.25 185 GLY A N 1
ATOM 1431 C CA . GLY A 1 185 ? 4.684 11.736 -10.992 1.00 79.25 185 GLY A CA 1
ATOM 1432 C C . GLY A 1 185 ? 5.028 13.131 -11.458 1.00 79.25 185 GLY A C 1
ATOM 1433 O O . GLY A 1 185 ? 5.189 13.370 -12.652 1.00 79.25 185 GLY A O 1
ATOM 1434 N N . GLY A 1 186 ? 5.133 14.022 -10.479 1.00 78.00 186 GLY A N 1
ATOM 1435 C CA . GLY A 1 186 ? 5.742 15.337 -10.635 1.00 78.00 186 GLY A CA 1
ATOM 1436 C C . GLY A 1 186 ? 7.202 15.283 -10.192 1.00 78.00 186 GLY A C 1
ATOM 1437 O O . GLY A 1 186 ? 7.940 14.374 -10.576 1.00 78.00 186 GLY A O 1
ATOM 1438 N N . GLU A 1 187 ? 7.591 16.205 -9.321 1.00 85.62 187 GLU A N 1
ATOM 1439 C CA . GLU A 1 187 ? 8.971 16.427 -8.886 1.00 85.62 187 GLU A CA 1
ATOM 1440 C C . GLU A 1 187 ? 9.544 15.282 -8.029 1.00 85.62 187 GLU A C 1
ATOM 1442 O O . GLU A 1 187 ? 8.868 14.729 -7.155 1.00 85.62 187 GLU A O 1
ATOM 1447 N N . GLY A 1 188 ? 10.820 14.951 -8.250 1.00 85.06 188 GLY A N 1
ATOM 1448 C CA . GLY A 1 188 ? 11.589 13.964 -7.480 1.00 85.06 188 GLY A CA 1
ATOM 1449 C C . GLY A 1 188 ? 12.230 12.883 -8.353 1.00 85.06 188 GLY A C 1
ATOM 1450 O O . GLY A 1 188 ? 11.897 12.727 -9.526 1.00 85.06 188 GLY A O 1
ATOM 1451 N N . ASN A 1 189 ? 13.145 12.104 -7.780 1.00 88.12 189 ASN A N 1
ATOM 1452 C CA . ASN A 1 189 ? 13.892 11.079 -8.509 1.00 88.12 189 ASN A CA 1
ATOM 1453 C C . ASN A 1 189 ? 13.152 9.737 -8.524 1.00 88.12 189 ASN A C 1
ATOM 1455 O O . ASN A 1 189 ? 12.376 9.423 -7.619 1.00 88.12 189 ASN A O 1
ATOM 1459 N N . THR A 1 190 ? 13.415 8.915 -9.545 1.00 88.06 190 THR A N 1
ATOM 1460 C CA . THR A 1 190 ? 12.864 7.552 -9.646 1.00 88.06 190 THR A CA 1
ATOM 1461 C C . THR A 1 190 ? 13.968 6.537 -9.904 1.00 88.06 190 THR A C 1
ATOM 1463 O O . THR A 1 190 ? 14.591 6.538 -10.964 1.00 88.06 190 THR A O 1
ATOM 1466 N N . MET A 1 191 ? 14.175 5.641 -8.943 1.00 89.38 191 MET A N 1
ATOM 1467 C CA . MET A 1 191 ? 15.156 4.561 -9.004 1.00 89.38 191 MET A CA 1
ATOM 1468 C C . MET A 1 191 ? 14.477 3.230 -8.675 1.00 89.38 191 MET A C 1
ATOM 1470 O O . MET A 1 191 ? 14.477 2.786 -7.528 1.00 89.38 191 MET A O 1
ATOM 1474 N N . LEU A 1 192 ? 13.851 2.621 -9.682 1.00 88.12 192 LEU A N 1
ATOM 1475 C CA . LEU A 1 192 ? 13.128 1.361 -9.531 1.00 88.12 192 LEU A CA 1
ATOM 1476 C C . LEU A 1 192 ? 13.862 0.222 -10.229 1.00 88.12 192 LEU A C 1
ATOM 1478 O O . LEU A 1 192 ? 14.098 0.258 -11.435 1.00 88.12 192 LEU A O 1
ATOM 1482 N N . GLU A 1 193 ? 14.160 -0.817 -9.467 1.00 89.31 193 GLU A N 1
ATOM 1483 C CA . GLU A 1 193 ? 14.580 -2.110 -9.987 1.00 89.31 193 GLU A CA 1
ATOM 1484 C C . GLU A 1 193 ? 13.314 -2.900 -10.293 1.00 89.31 193 GLU A C 1
ATOM 1486 O O . GLU A 1 193 ? 12.456 -3.091 -9.430 1.00 89.31 193 GLU A O 1
ATOM 1491 N N . VAL A 1 194 ? 13.141 -3.282 -11.555 1.00 85.81 194 VAL A N 1
ATOM 1492 C CA . VAL A 1 194 ? 11.909 -3.918 -12.016 1.00 85.81 194 VAL A CA 1
ATOM 1493 C C . VAL A 1 194 ? 12.255 -5.275 -12.596 1.00 85.81 194 VAL A C 1
ATOM 1495 O O . VAL A 1 194 ? 13.150 -5.385 -13.431 1.00 85.81 194 VAL A O 1
ATOM 1498 N N . SER A 1 195 ? 11.535 -6.312 -12.167 1.00 80.06 195 SER A N 1
ATOM 1499 C CA . SER A 1 195 ? 11.802 -7.682 -12.607 1.00 80.06 195 SER A CA 1
ATOM 1500 C C . SER A 1 195 ? 11.846 -7.792 -14.140 1.00 80.06 195 SER A C 1
ATOM 1502 O O . SER A 1 195 ? 10.974 -7.229 -14.815 1.00 80.06 195 SER A O 1
ATOM 1504 N N . PRO A 1 196 ? 12.785 -8.571 -14.710 1.00 70.56 196 PRO A N 1
ATOM 1505 C CA . PRO A 1 196 ? 12.885 -8.784 -16.157 1.00 70.56 196 PRO A CA 1
ATOM 1506 C C . PRO A 1 196 ? 11.618 -9.406 -16.758 1.00 70.56 196 PRO A C 1
ATOM 1508 O O . PRO A 1 196 ? 11.337 -9.195 -17.937 1.00 70.56 196 PRO A O 1
ATOM 1511 N N . LEU A 1 197 ? 10.836 -10.119 -15.938 1.00 70.75 197 LEU A N 1
ATOM 1512 C CA . LEU A 1 197 ? 9.581 -10.777 -16.310 1.00 70.75 197 LEU A CA 1
ATOM 1513 C C . LEU A 1 197 ? 8.407 -9.801 -16.505 1.00 70.75 197 LEU A C 1
ATOM 1515 O O . LEU A 1 197 ? 7.315 -10.230 -16.878 1.00 70.75 197 LEU A O 1
ATOM 1519 N N . SER A 1 198 ? 8.609 -8.505 -16.257 1.00 77.31 198 SER A N 1
ATOM 1520 C CA . SER A 1 198 ? 7.576 -7.488 -16.455 1.00 77.31 198 SER A CA 1
ATOM 1521 C C . SER A 1 198 ? 7.256 -7.338 -17.941 1.00 77.31 198 SER A C 1
ATOM 1523 O O . SER A 1 198 ? 8.128 -6.995 -18.743 1.00 77.31 198 SER A O 1
ATOM 1525 N N . SER A 1 199 ? 5.993 -7.557 -18.308 1.00 76.31 199 SER A N 1
ATOM 1526 C CA . SER A 1 199 ? 5.504 -7.398 -19.681 1.00 76.31 199 SER A CA 1
ATOM 1527 C C . SER A 1 199 ? 5.377 -5.935 -20.105 1.00 76.31 199 SER A C 1
ATOM 1529 O O . SER A 1 199 ? 5.506 -5.630 -21.288 1.00 76.31 199 SER A O 1
ATOM 1531 N N . SER A 1 200 ? 5.142 -5.024 -19.159 1.00 81.69 200 SER A N 1
ATOM 1532 C CA . SER A 1 200 ? 4.980 -3.598 -19.445 1.00 81.69 200 SER A CA 1
ATOM 1533 C C . SER A 1 200 ? 5.503 -2.736 -18.305 1.00 81.69 200 SER A C 1
ATOM 1535 O O . SER A 1 200 ? 5.148 -2.926 -17.143 1.00 81.69 200 SER A O 1
ATOM 1537 N N . VAL A 1 201 ? 6.333 -1.754 -18.650 1.00 82.75 201 VAL A N 1
ATOM 1538 C CA . VAL A 1 201 ? 6.817 -0.737 -17.716 1.00 82.75 201 VAL A CA 1
ATOM 1539 C C . VAL A 1 201 ? 6.649 0.623 -18.383 1.00 82.75 201 VAL A C 1
ATOM 1541 O O . VAL A 1 201 ? 7.280 0.891 -19.403 1.00 82.75 201 VAL A O 1
ATOM 1544 N N . SER A 1 202 ? 5.782 1.465 -17.825 1.00 83.88 202 SER A N 1
ATOM 1545 C CA . SER A 1 202 ? 5.618 2.865 -18.205 1.00 83.88 202 SER A CA 1
ATOM 1546 C C . SER A 1 202 ? 5.988 3.757 -17.031 1.00 83.88 202 SER A C 1
ATOM 1548 O O . SER A 1 202 ? 5.492 3.587 -15.919 1.00 83.88 202 SER A O 1
ATOM 1550 N N . VAL A 1 203 ? 6.868 4.723 -17.277 1.00 79.69 203 VAL A N 1
ATOM 1551 C CA . VAL A 1 203 ? 7.237 5.732 -16.285 1.00 79.69 203 VAL A CA 1
ATOM 1552 C C . VAL A 1 203 ? 7.176 7.101 -16.948 1.00 79.69 203 VAL A C 1
ATOM 1554 O O . VAL A 1 203 ? 7.847 7.331 -17.951 1.00 79.69 203 VAL A O 1
ATOM 1557 N N . ASN A 1 204 ? 6.360 7.999 -16.404 1.00 80.50 204 ASN A N 1
ATOM 1558 C CA . ASN A 1 204 ? 6.206 9.367 -16.890 1.00 80.50 204 ASN A CA 1
ATOM 1559 C C . ASN A 1 204 ? 6.421 10.353 -15.731 1.00 80.50 204 ASN A C 1
ATOM 1561 O O . ASN A 1 204 ? 5.625 10.384 -14.788 1.00 80.50 204 ASN A O 1
ATOM 1565 N N . ARG A 1 205 ? 7.516 11.118 -15.792 1.00 71.62 205 ARG A N 1
ATOM 1566 C CA . ARG A 1 205 ? 7.889 12.123 -14.790 1.00 71.62 205 ARG A CA 1
ATOM 1567 C C . ARG A 1 205 ? 8.483 13.370 -15.424 1.00 71.62 205 ARG A C 1
ATOM 1569 O O . ARG A 1 205 ? 9.228 13.285 -16.398 1.00 71.62 205 ARG A O 1
ATOM 1576 N N . GLU A 1 206 ? 8.190 14.508 -14.808 1.00 61.78 206 GLU A N 1
ATOM 1577 C CA . GLU A 1 206 ? 8.799 15.795 -15.132 1.00 61.78 206 GLU A CA 1
ATOM 1578 C C . GLU A 1 206 ? 10.073 15.985 -14.277 1.00 61.78 206 GLU A C 1
ATOM 1580 O O . GLU A 1 206 ? 9.990 16.195 -13.070 1.00 61.78 206 GLU A O 1
ATOM 1585 N N . GLY A 1 207 ? 11.261 15.883 -14.897 1.00 49.16 207 GLY A N 1
ATOM 1586 C CA . GLY A 1 207 ? 12.567 16.173 -14.272 1.00 49.16 207 GLY A CA 1
ATOM 1587 C C . GLY A 1 207 ? 13.418 14.961 -13.829 1.00 49.16 207 GLY A C 1
ATOM 1588 O O . GLY A 1 207 ? 12.956 14.109 -13.084 1.00 49.16 207 GLY A O 1
ATOM 1589 N N . ASN A 1 208 ? 14.685 14.963 -14.282 1.00 46.69 208 ASN A N 1
ATOM 1590 C CA . ASN A 1 208 ? 15.882 14.169 -13.924 1.00 46.69 208 ASN A CA 1
ATOM 1591 C C . ASN A 1 208 ? 15.844 12.626 -13.773 1.00 46.69 208 ASN A C 1
ATOM 1593 O O . ASN A 1 208 ? 14.832 11.969 -13.571 1.00 46.69 208 ASN A O 1
ATOM 1597 N N . SER A 1 209 ? 17.047 12.071 -13.975 1.00 50.09 209 SER A N 1
ATOM 1598 C CA . SER A 1 209 ? 17.431 10.714 -14.395 1.00 50.09 209 SER A CA 1
ATOM 1599 C C . SER A 1 209 ? 16.627 9.534 -13.846 1.00 50.09 209 SER A C 1
ATOM 1601 O O . SER A 1 209 ? 16.433 9.381 -12.641 1.00 50.09 209 SER A O 1
ATOM 1603 N N . MET A 1 210 ? 16.307 8.628 -14.768 1.00 56.81 210 MET A N 1
ATOM 1604 C CA . MET A 1 210 ? 15.655 7.349 -14.536 1.00 56.81 210 MET A CA 1
ATOM 1605 C C . MET A 1 210 ? 16.652 6.212 -14.761 1.00 56.81 210 MET A C 1
ATOM 1607 O O . MET A 1 210 ? 17.305 6.153 -15.802 1.00 56.81 210 MET A O 1
ATOM 1611 N N . ILE A 1 211 ? 16.734 5.285 -13.809 1.00 58.56 211 ILE A N 1
ATOM 1612 C CA . ILE A 1 211 ? 17.436 4.015 -13.999 1.00 58.56 211 ILE A CA 1
ATOM 1613 C C . ILE A 1 211 ? 16.435 2.907 -13.689 1.00 58.56 211 ILE A C 1
ATOM 1615 O O . ILE A 1 211 ? 16.121 2.662 -12.527 1.00 58.56 211 ILE A O 1
ATOM 1619 N N . ILE A 1 212 ? 15.930 2.257 -14.739 1.00 62.25 212 ILE A N 1
ATOM 1620 C CA . ILE A 1 212 ? 15.221 0.983 -14.621 1.00 62.25 212 ILE A CA 1
ATOM 1621 C C . ILE A 1 212 ? 16.250 -0.098 -14.907 1.00 62.25 212 ILE A C 1
ATOM 1623 O O . ILE A 1 212 ? 16.678 -0.262 -16.050 1.00 62.25 212 ILE A O 1
ATOM 1627 N N . ARG A 1 213 ? 16.677 -0.813 -13.867 1.00 60.75 213 ARG A N 1
ATOM 1628 C CA . ARG A 1 213 ? 17.495 -2.014 -14.046 1.00 60.75 213 ARG A CA 1
ATOM 1629 C C . ARG A 1 213 ? 16.553 -3.204 -14.097 1.00 60.75 213 ARG A C 1
ATOM 1631 O O . ARG A 1 213 ? 15.799 -3.427 -13.151 1.00 60.75 213 ARG A O 1
ATOM 1638 N N . LYS A 1 214 ? 16.581 -3.930 -15.212 1.00 56.16 214 LYS A N 1
ATOM 1639 C CA . LYS A 1 214 ? 16.101 -5.308 -15.234 1.00 56.16 214 LYS A CA 1
ATOM 1640 C C . LYS A 1 214 ? 17.190 -6.141 -14.568 1.00 56.16 214 LYS A C 1
ATOM 1642 O O . LYS A 1 214 ? 18.326 -6.091 -15.027 1.00 56.16 214 LYS A O 1
ATOM 1647 N N . GLU A 1 215 ? 16.870 -6.812 -13.467 1.00 54.03 215 GLU A N 1
ATOM 1648 C CA . GLU A 1 215 ? 17.760 -7.846 -12.925 1.00 54.03 215 GLU A CA 1
ATOM 1649 C C . GLU A 1 215 ? 17.932 -8.929 -14.005 1.00 54.03 215 GLU A C 1
ATOM 1651 O O . GLU A 1 215 ? 16.932 -9.360 -14.578 1.00 54.03 215 GLU A O 1
ATOM 1656 N N . GLU A 1 216 ? 19.172 -9.288 -14.348 1.00 45.91 216 GLU A N 1
ATOM 1657 C CA . GLU A 1 216 ? 19.488 -10.392 -15.275 1.00 45.91 216 GLU A CA 1
ATOM 1658 C C . GLU A 1 216 ? 19.398 -11.755 -14.581 1.00 45.91 216 GLU A C 1
ATOM 1660 O O . GLU A 1 216 ? 19.824 -11.854 -13.405 1.00 45.91 216 GLU A O 1
#

Secondary structure (DSSP, 8-state):
-----------TTEEEEEEEEEEEEEEEEETT---EE-S---EEEEE-SSEEEEEEEEEEEEEEEEESS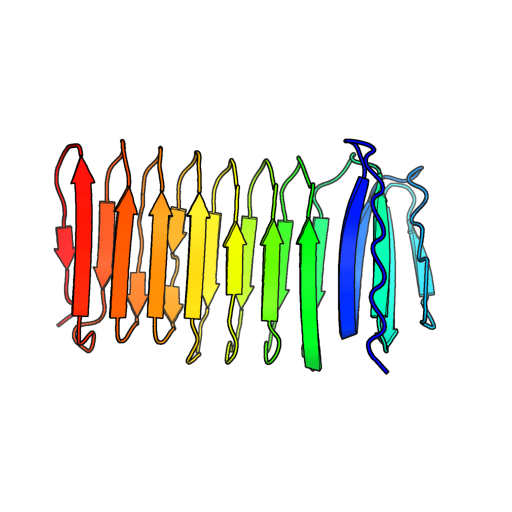SPEEEEES-BEEEEEEEE--SS-EEEEEEEE-SEEEEES-BS-EEEEEEEE-S-EEEEEEES-EEEEEEEE--EEEEEEEES-EEEEEEE-SEEEEEEEES-EEEEEE-SEEEEEEEES-EEEEE-TT-SEEEEEESSS-EEEEEP-

Sequence (216 aa):
MIVVWLLITSSMDTLNITVCGFARLEIVGRKGNEVKVERGTNYSMTQSEDMLFLIGMVKGNAVVSIPEEAPVKVFFSTAKVDTLEIRDCRKGVFLNVSRNTGIIRIRNIKGEVKMMIGRNSSPICIENHEGAVKICVRKGKSLFLIQNQKGDVVFENLMCDTLILRNVWGDIKGSVHALSVDVRGGEGNTMLEVSPLSSSVSVNREGNSMIIRKEE

Foldseek 3Di:
DDDDDDDDDDDLFKKKKWWAAWWQWWWKDFPPKDKDWPDDDDWDWDDDPTITTTGGTGGGIIIIITGADDETETEGAEPPTQEIEIENHQAEYHYEEAEDPHEYHYEHYHEEYAYHYNEYEEEYEYYNYAYEYEDEYNYYEYEYHYAYAYEEYEYQEAEYAEYAEEHAYYEYEYEYEYQEYAYEYEDYYYYYAYEPNHVYYHHYYDDDDYDHDHDD